Protein AF-A0A397GR91-F1 (afdb_monomer_lite)

pLDDT: mean 84.69, std 10.8, range [37.12, 95.0]

Sequence (266 aa):
MKGQIRAIIHNDKKEILIKIEKYNELNELPHNIQRKRQKKINNNKSLWLVEEDFCFIFKNNLISKLNIFFGKNNNNNINQYDYFINEIIYKKSGVFITRPIDSRQLLPCEYIQEPYNPKNLPVKKFFLDLYYDDFGTYRTVYHSLGGVYLQFENMPFHQRKLLKNHFIIGFVPFGATFSEFIQPFLRDIKKLEKGILMKINSEEYLITSGLGVITADLPQGNDLCGVKRHGANHECRNYFVPRESLSDNNYDHLQNTRYLQQIKNL

Structure (mmCIF, N/CA/C/O backbone):
data_AF-A0A397GR91-F1
#
_entry.id   AF-A0A397GR91-F1
#
loop_
_atom_site.group_PDB
_atom_site.id
_atom_site.type_symbol
_atom_site.label_atom_id
_atom_site.label_alt_id
_atom_site.label_comp_id
_atom_site.label_asym_id
_atom_site.label_entity_id
_atom_site.label_seq_id
_atom_site.pdbx_PDB_ins_code
_atom_site.Cartn_x
_atom_site.Cartn_y
_atom_site.Cartn_z
_atom_site.occupancy
_atom_site.B_iso_or_equiv
_atom_site.auth_seq_id
_atom_site.auth_comp_id
_atom_site.auth_asym_id
_atom_site.auth_atom_id
_atom_site.pdbx_PDB_model_num
ATOM 1 N N . MET A 1 1 ? -5.769 3.117 26.143 1.00 87.19 1 MET A N 1
ATOM 2 C CA . MET A 1 1 ? -4.990 2.892 24.908 1.00 87.19 1 MET A CA 1
ATOM 3 C C . MET A 1 1 ? -5.550 3.767 23.802 1.00 87.19 1 MET A C 1
ATOM 5 O O . MET A 1 1 ? -6.766 3.832 23.658 1.00 87.19 1 MET A O 1
ATOM 9 N N . LYS A 1 2 ? -4.678 4.438 23.054 1.00 93.31 2 LYS A N 1
ATOM 10 C CA . LYS A 1 2 ? -5.022 5.252 21.881 1.00 93.31 2 LYS A CA 1
ATOM 11 C C . LYS A 1 2 ? -4.344 4.624 20.669 1.00 93.31 2 LYS A C 1
ATOM 13 O O . LYS A 1 2 ? -3.337 3.939 20.832 1.00 93.31 2 LYS A O 1
ATOM 18 N N . GLY A 1 3 ? -4.894 4.806 19.480 1.00 93.44 3 GLY A N 1
ATOM 19 C CA . GLY A 1 3 ? -4.316 4.203 18.287 1.00 93.44 3 GLY A CA 1
ATOM 20 C C . GLY A 1 3 ? -5.148 4.431 17.039 1.00 93.44 3 GLY A C 1
ATOM 21 O O . GLY A 1 3 ? -6.261 4.954 17.108 1.00 93.44 3 GLY A O 1
ATOM 22 N N . GLN A 1 4 ? -4.605 4.009 15.905 1.00 91.56 4 GLN A N 1
ATOM 23 C CA . GLN A 1 4 ? -5.250 4.095 14.600 1.00 91.56 4 GLN A CA 1
ATOM 24 C C . GLN A 1 4 ? -5.649 2.717 14.095 1.00 91.56 4 GLN A C 1
ATOM 26 O O . GLN A 1 4 ? -4.906 1.742 14.206 1.00 91.56 4 GLN A O 1
ATOM 31 N N . ILE A 1 5 ? -6.844 2.646 13.514 1.00 91.88 5 ILE A N 1
ATOM 32 C CA . ILE A 1 5 ? -7.344 1.439 12.864 1.00 91.88 5 ILE A CA 1
ATOM 33 C C . ILE A 1 5 ? -6.507 1.171 11.614 1.00 91.88 5 ILE A C 1
ATOM 35 O O . ILE A 1 5 ? -6.435 2.004 10.715 1.00 91.88 5 ILE A O 1
ATOM 39 N N . ARG A 1 6 ? -5.891 -0.012 11.556 1.00 89.31 6 ARG A N 1
ATOM 40 C CA . ARG A 1 6 ? -5.074 -0.468 10.422 1.00 89.31 6 ARG A CA 1
ATOM 41 C C . ARG A 1 6 ? -5.794 -1.465 9.538 1.00 89.31 6 ARG A C 1
ATOM 43 O O . ARG A 1 6 ? -5.555 -1.491 8.337 1.00 89.31 6 ARG A O 1
ATOM 50 N N . ALA A 1 7 ? -6.625 -2.314 10.131 1.00 89.38 7 ALA A N 1
ATOM 51 C CA . ALA A 1 7 ? -7.384 -3.318 9.403 1.00 89.38 7 ALA A CA 1
ATOM 52 C C . ALA A 1 7 ? -8.598 -3.774 10.210 1.00 89.38 7 ALA A C 1
ATOM 54 O O . ALA A 1 7 ? -8.590 -3.749 11.442 1.00 89.38 7 ALA A O 1
ATOM 55 N N . ILE A 1 8 ? -9.609 -4.247 9.492 1.00 91.00 8 ILE A N 1
ATOM 56 C CA . ILE A 1 8 ? -10.753 -4.969 10.039 1.00 91.00 8 ILE A CA 1
ATOM 57 C C . ILE A 1 8 ? -10.641 -6.392 9.501 1.00 91.00 8 ILE A C 1
ATOM 59 O O . ILE A 1 8 ? -10.572 -6.591 8.290 1.00 91.00 8 ILE A O 1
ATOM 63 N N . ILE A 1 9 ? -10.569 -7.366 10.399 1.00 91.06 9 ILE A N 1
ATOM 64 C CA . ILE A 1 9 ? -10.383 -8.778 10.067 1.00 91.06 9 ILE A CA 1
ATOM 65 C C . ILE A 1 9 ? -11.477 -9.614 10.729 1.00 91.06 9 ILE A C 1
ATOM 67 O O . ILE A 1 9 ? -12.120 -9.173 11.680 1.00 91.06 9 ILE A O 1
ATOM 71 N N . HIS A 1 10 ? -11.673 -10.828 10.231 1.00 88.81 10 HIS A N 1
ATOM 72 C CA . HIS A 1 10 ? -12.540 -11.812 10.867 1.00 88.81 10 HIS A CA 1
ATOM 73 C C . HIS A 1 10 ? -11.669 -12.863 11.548 1.00 88.81 10 HIS A C 1
ATOM 75 O O . HIS A 1 10 ? -10.690 -13.314 10.953 1.00 88.81 10 HIS A O 1
ATOM 81 N N . ASN A 1 11 ? -12.003 -13.233 12.784 1.00 86.88 11 ASN A N 1
ATOM 82 C CA . ASN A 1 11 ? -11.389 -14.396 13.423 1.00 86.88 11 ASN A CA 1
ATOM 83 C C . ASN A 1 11 ? -11.986 -15.703 12.869 1.00 86.88 11 ASN A C 1
ATOM 85 O O . ASN A 1 11 ? -12.929 -15.685 12.074 1.00 86.88 11 ASN A O 1
ATOM 89 N N . ASP A 1 12 ? -11.481 -16.843 13.337 1.00 88.38 12 ASP A N 1
ATOM 90 C CA . ASP A 1 12 ? -11.957 -18.170 12.917 1.00 88.38 12 ASP A CA 1
ATOM 91 C C . ASP A 1 12 ? -13.457 -18.386 13.192 1.00 88.38 12 ASP A C 1
ATOM 93 O O . ASP A 1 12 ? -14.134 -19.126 12.480 1.00 88.38 12 ASP A O 1
ATOM 97 N N . LYS A 1 13 ? -14.007 -17.684 14.192 1.00 90.38 13 LYS A N 1
ATOM 98 C CA . LYS A 1 13 ? -15.434 -17.686 14.548 1.00 90.38 13 LYS A CA 1
ATOM 99 C C . LYS A 1 13 ? -16.269 -16.687 13.736 1.00 90.38 13 LYS A C 1
ATOM 101 O O . LYS A 1 13 ? -17.454 -16.527 14.011 1.00 90.38 13 LYS A O 1
ATOM 106 N N . LYS A 1 14 ? -15.680 -16.029 12.730 1.00 87.94 14 LYS A N 1
ATOM 107 C CA . LYS A 1 14 ? -16.284 -14.952 11.922 1.00 87.94 14 LYS A CA 1
ATOM 108 C C . LYS A 1 14 ? -16.689 -13.712 12.726 1.00 87.94 14 LYS A C 1
ATOM 110 O O . LYS A 1 14 ? -17.498 -12.911 12.262 1.00 87.94 14 LYS A O 1
ATOM 115 N N . GLU A 1 15 ? -16.115 -13.514 13.904 1.00 90.38 15 GLU A N 1
ATOM 116 C CA . GLU A 1 15 ? -16.291 -12.286 14.674 1.00 90.38 15 GLU A CA 1
ATOM 117 C C . GLU A 1 15 ? -15.340 -11.206 14.155 1.00 90.38 15 GLU A C 1
ATOM 119 O O . GLU A 1 15 ? -14.207 -11.485 13.750 1.00 90.38 15 GLU A O 1
ATOM 124 N N . ILE A 1 16 ? -15.800 -9.957 14.187 1.00 93.31 16 ILE A N 1
ATOM 125 C CA . ILE A 1 16 ? -15.030 -8.810 13.709 1.00 93.31 16 ILE A CA 1
ATOM 126 C C . ILE A 1 16 ? -13.985 -8.409 14.758 1.00 93.31 16 ILE A C 1
ATOM 128 O O . ILE A 1 16 ? -14.327 -7.953 15.854 1.00 93.31 16 ILE A O 1
ATOM 132 N N . LEU A 1 17 ? -12.714 -8.500 14.374 1.00 94.25 17 LEU A N 1
ATOM 133 C CA . LEU A 1 17 ? -11.574 -7.951 15.098 1.00 94.25 17 LEU A CA 1
ATOM 134 C C . LEU A 1 17 ? -11.012 -6.737 14.362 1.00 94.25 17 LEU A C 1
ATOM 136 O O . LEU A 1 17 ? -10.976 -6.672 13.133 1.00 94.25 17 LEU A O 1
ATOM 140 N N . ILE A 1 18 ? -10.524 -5.775 15.131 1.00 94.69 18 ILE A N 1
ATOM 141 C CA . ILE A 1 18 ? -9.932 -4.546 14.619 1.00 94.69 18 ILE A CA 1
ATOM 142 C C . ILE A 1 18 ? -8.458 -4.535 15.004 1.00 94.69 18 ILE A C 1
ATOM 144 O O . ILE A 1 18 ? -8.125 -4.563 16.188 1.00 94.69 18 ILE A O 1
ATOM 148 N N . LYS A 1 19 ? -7.578 -4.486 14.000 1.00 94.50 19 LYS A N 1
ATOM 149 C CA . LYS A 1 19 ? -6.139 -4.286 14.190 1.00 94.50 19 LYS A CA 1
ATOM 150 C C . LYS A 1 19 ? -5.877 -2.801 14.425 1.00 94.50 19 LYS A C 1
ATOM 152 O O . LYS A 1 19 ? -6.175 -1.984 13.553 1.00 94.50 19 LYS A O 1
ATOM 157 N N . ILE A 1 20 ? -5.293 -2.470 15.569 1.00 94.44 20 ILE A N 1
ATOM 158 C CA . ILE A 1 20 ? -4.947 -1.109 15.983 1.00 94.44 20 ILE A CA 1
ATOM 159 C C . ILE A 1 20 ? -3.425 -0.966 16.032 1.00 94.44 20 ILE A C 1
ATOM 161 O O . ILE A 1 20 ? -2.757 -1.797 16.641 1.00 94.44 20 ILE A O 1
ATOM 165 N N . GLU A 1 21 ? -2.893 0.087 15.416 1.00 93.75 21 GLU A N 1
ATOM 166 C CA . GLU A 1 21 ? -1.538 0.602 15.659 1.00 93.75 21 GLU A CA 1
ATOM 167 C C . GLU A 1 21 ? -1.588 1.524 16.870 1.00 93.75 21 GLU A C 1
ATOM 169 O O . GLU A 1 21 ? -2.353 2.493 16.870 1.00 93.75 21 GLU A O 1
ATOM 174 N N . LYS A 1 22 ? -0.854 1.187 17.928 1.00 95.00 22 LYS A N 1
ATOM 175 C CA . LYS A 1 22 ? -0.938 1.914 19.191 1.00 95.00 22 LYS A CA 1
ATOM 176 C C . LYS A 1 22 ? -0.179 3.231 19.122 1.00 95.00 22 LYS A C 1
ATOM 178 O O . LYS A 1 22 ? 0.840 3.362 18.450 1.00 95.00 22 LYS A O 1
ATOM 183 N N . TYR A 1 23 ? -0.691 4.196 19.874 1.00 94.75 23 TYR A N 1
ATOM 184 C CA . TYR A 1 23 ? -0.002 5.433 20.194 1.00 94.75 23 TYR A CA 1
ATOM 185 C C . TYR A 1 23 ? 0.301 5.445 21.679 1.00 94.75 23 TYR A C 1
ATOM 187 O O . TYR A 1 23 ? -0.614 5.403 22.508 1.00 94.75 23 TYR A O 1
ATOM 195 N N . ASN A 1 24 ? 1.589 5.488 21.980 1.00 93.44 24 ASN A N 1
ATOM 196 C CA . ASN A 1 24 ? 2.113 5.253 23.307 1.00 93.44 24 ASN A CA 1
ATOM 197 C C . ASN A 1 24 ? 2.256 6.567 24.067 1.00 93.44 24 ASN A C 1
ATOM 199 O O . ASN A 1 24 ? 2.629 7.606 23.510 1.00 93.44 24 ASN A O 1
ATOM 203 N N . GLU A 1 25 ? 1.983 6.501 25.361 1.00 91.81 25 GLU A N 1
ATOM 204 C CA . GLU A 1 25 ? 2.314 7.554 26.313 1.00 91.81 25 GLU A CA 1
ATOM 205 C C . GLU A 1 25 ? 3.772 7.419 26.775 1.00 91.81 25 GLU A C 1
ATOM 207 O O . GLU A 1 25 ? 4.423 6.393 26.583 1.00 91.81 25 GLU A O 1
ATOM 212 N N . LEU A 1 26 ? 4.325 8.466 27.395 1.00 89.56 26 LEU A N 1
ATOM 213 C CA . LEU A 1 26 ? 5.743 8.486 27.772 1.00 89.56 26 LEU A CA 1
ATOM 214 C C . LEU A 1 26 ? 6.141 7.336 28.717 1.00 89.56 26 LEU A C 1
ATOM 216 O O . LEU A 1 26 ? 7.265 6.842 28.653 1.00 89.56 26 LEU A O 1
ATOM 220 N N . ASN A 1 27 ? 5.249 6.949 29.626 1.00 90.00 27 ASN A N 1
ATOM 221 C CA . ASN A 1 27 ? 5.440 5.843 30.570 1.00 90.00 27 ASN A CA 1
ATOM 222 C C . ASN A 1 27 ? 5.461 4.463 29.897 1.00 90.00 27 ASN A C 1
ATOM 224 O O . ASN A 1 27 ? 6.012 3.531 30.473 1.00 90.00 27 ASN A O 1
ATOM 228 N N . GLU A 1 28 ? 4.905 4.343 28.694 1.00 90.69 28 GLU A N 1
ATOM 229 C CA . GLU A 1 28 ? 4.871 3.110 27.904 1.00 90.69 28 GLU A CA 1
ATOM 230 C C . GLU A 1 28 ? 6.107 2.970 26.993 1.00 90.69 28 GLU A C 1
ATOM 232 O O . GLU A 1 28 ? 6.276 1.951 26.325 1.00 90.69 28 GLU A O 1
ATOM 237 N N . LEU A 1 29 ? 6.986 3.980 26.946 1.00 91.19 29 LEU A N 1
ATOM 238 C CA . LEU A 1 29 ? 8.152 3.983 26.063 1.00 91.19 29 LEU A CA 1
ATOM 239 C C . LEU A 1 29 ? 9.345 3.190 26.610 1.00 91.19 29 LEU A C 1
ATOM 241 O O . LEU A 1 29 ? 9.560 3.125 27.822 1.00 91.19 29 LEU A O 1
ATOM 245 N N . PRO A 1 30 ? 10.229 2.704 25.717 1.00 90.50 30 PRO A N 1
ATOM 246 C CA . PRO A 1 30 ? 11.517 2.145 26.103 1.00 90.50 30 PRO A CA 1
ATOM 247 C C . PRO A 1 30 ? 12.327 3.090 26.999 1.00 90.50 30 PRO A C 1
ATOM 249 O O . PRO A 1 30 ? 12.441 4.292 26.733 1.00 90.50 30 PRO A O 1
ATOM 252 N N . HIS A 1 31 ? 12.962 2.533 28.034 1.00 88.38 31 HIS A N 1
ATOM 253 C CA . HIS A 1 31 ? 13.627 3.298 29.096 1.00 88.38 31 HIS A CA 1
ATOM 254 C C . HIS A 1 31 ? 14.675 4.299 28.563 1.00 88.38 31 HIS A C 1
ATOM 256 O O . HIS A 1 31 ? 14.824 5.413 29.084 1.00 88.38 31 HIS A O 1
ATOM 262 N N . ASN A 1 32 ? 15.406 3.926 27.510 1.00 89.12 32 ASN A N 1
ATOM 263 C CA . ASN A 1 32 ? 16.419 4.776 26.884 1.00 89.12 32 ASN A CA 1
ATOM 264 C C . ASN A 1 32 ? 15.810 6.013 26.191 1.00 89.12 32 ASN A C 1
ATOM 266 O O . ASN A 1 32 ? 16.428 7.080 26.202 1.00 89.12 32 ASN A O 1
ATOM 270 N N . ILE A 1 33 ? 14.608 5.897 25.617 1.00 89.19 33 ILE A N 1
ATOM 271 C CA . ILE A 1 33 ? 13.864 7.016 25.019 1.00 89.19 33 ILE A CA 1
ATOM 272 C C . ILE A 1 33 ? 13.200 7.849 26.110 1.00 89.19 33 ILE A C 1
ATOM 274 O O . ILE A 1 33 ? 13.330 9.075 26.111 1.00 89.19 33 ILE A O 1
ATOM 278 N N . GLN A 1 34 ? 12.572 7.186 27.082 1.00 88.56 34 GLN A N 1
ATOM 279 C CA . GLN A 1 34 ? 11.879 7.829 28.191 1.00 88.56 34 GLN A CA 1
ATOM 280 C C . GLN A 1 34 ? 12.790 8.827 28.925 1.00 88.56 34 GLN A C 1
ATOM 282 O O . GLN A 1 34 ? 12.436 9.999 29.057 1.00 88.56 34 GLN A O 1
ATOM 287 N N . ARG A 1 35 ? 14.019 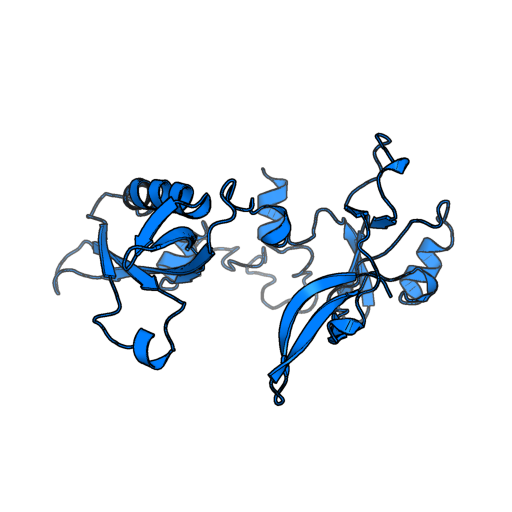8.425 29.292 1.00 84.50 35 ARG A N 1
ATOM 288 C CA . ARG A 1 35 ? 15.011 9.311 29.942 1.00 84.50 35 ARG A CA 1
ATOM 289 C C . ARG A 1 35 ? 15.361 10.549 29.109 1.00 84.50 35 ARG A C 1
ATOM 291 O O . ARG A 1 35 ? 15.538 11.634 29.660 1.00 84.50 35 ARG A O 1
ATOM 298 N N . LYS A 1 36 ? 15.466 10.409 27.782 1.00 84.38 36 LYS A N 1
ATOM 299 C CA . LYS A 1 36 ? 15.782 11.530 26.876 1.00 84.38 36 LYS A CA 1
ATOM 300 C C . LYS A 1 36 ? 14.629 12.531 26.770 1.00 84.38 36 LYS A C 1
ATOM 302 O O . LYS A 1 36 ? 14.874 13.702 26.480 1.00 84.38 36 LYS A O 1
ATOM 307 N N . ARG A 1 37 ? 13.387 12.081 26.975 1.00 82.75 37 ARG A N 1
ATOM 308 C CA . ARG A 1 37 ? 12.169 12.887 26.791 1.00 82.75 37 ARG A CA 1
ATOM 309 C C . ARG A 1 37 ? 11.569 13.418 28.080 1.00 82.75 37 ARG A C 1
ATOM 311 O O . ARG A 1 37 ? 10.963 14.480 28.021 1.00 82.75 37 ARG A O 1
ATOM 318 N N . GLN A 1 38 ? 11.851 12.799 29.227 1.00 73.56 38 GLN A N 1
ATOM 319 C CA . GLN A 1 38 ? 11.483 13.313 30.554 1.00 73.56 38 GLN A CA 1
ATOM 320 C C . GLN A 1 38 ? 11.908 14.777 30.768 1.00 73.56 38 GLN A C 1
ATOM 322 O O . GLN A 1 38 ? 11.167 15.545 31.365 1.00 73.56 38 GLN A O 1
ATOM 327 N N . LYS A 1 39 ? 13.054 15.197 30.213 1.00 61.88 39 LYS A N 1
ATOM 328 C CA . LYS A 1 39 ? 13.564 16.578 30.329 1.00 61.88 39 LYS A CA 1
ATOM 329 C C . LYS A 1 39 ? 12.915 17.594 29.371 1.00 61.88 39 LYS A C 1
ATOM 331 O O . LYS A 1 39 ? 13.232 18.772 29.457 1.00 61.88 39 LYS A O 1
ATOM 336 N N . LYS A 1 40 ? 12.077 17.153 28.423 1.00 59.38 40 LYS A N 1
ATOM 337 C CA . LYS A 1 40 ? 11.502 17.984 27.342 1.00 59.38 40 LYS A CA 1
ATOM 338 C C . LYS A 1 40 ? 9.971 18.088 27.386 1.00 59.38 40 LYS A C 1
ATOM 340 O O . LYS A 1 40 ? 9.379 18.632 26.454 1.00 59.38 40 LYS A O 1
ATOM 345 N N . ILE A 1 41 ? 9.314 17.549 28.414 1.00 58.25 41 ILE A N 1
ATOM 346 C CA . ILE A 1 41 ? 7.850 17.571 28.500 1.00 58.25 41 ILE A CA 1
ATOM 347 C C . ILE A 1 41 ? 7.394 18.955 28.954 1.00 58.25 41 ILE A C 1
ATOM 349 O O . ILE A 1 41 ? 7.431 19.262 30.138 1.00 58.25 41 ILE A O 1
ATOM 353 N N . ASN A 1 42 ? 6.895 19.752 28.015 1.00 53.06 42 ASN A N 1
ATOM 354 C CA . ASN A 1 42 ? 6.088 20.928 28.341 1.00 53.06 42 ASN A CA 1
ATOM 355 C C . ASN A 1 42 ? 4.584 20.686 28.113 1.00 53.06 42 ASN A C 1
ATOM 357 O O . ASN A 1 42 ? 3.801 21.601 28.332 1.00 53.06 42 ASN A O 1
ATOM 361 N N . ASN A 1 43 ? 4.149 19.499 27.650 1.00 61.84 43 ASN A N 1
ATOM 362 C CA . ASN A 1 43 ? 2.749 19.304 27.249 1.00 61.84 43 ASN A CA 1
ATOM 363 C C . ASN A 1 43 ? 2.228 17.858 27.390 1.00 61.84 43 ASN A C 1
ATOM 365 O O . ASN A 1 43 ? 2.754 16.940 26.755 1.00 61.84 43 ASN A O 1
ATOM 369 N N . ASN A 1 44 ? 1.121 17.684 28.126 1.00 71.94 44 ASN A N 1
ATOM 370 C CA . ASN A 1 44 ? 0.419 16.403 28.363 1.00 71.94 44 ASN A CA 1
ATOM 371 C C . ASN A 1 44 ? -0.287 15.824 27.117 1.00 71.94 44 ASN A C 1
ATOM 373 O O . ASN A 1 44 ? -0.887 14.755 27.180 1.00 71.94 44 ASN A O 1
ATOM 377 N N . LYS A 1 45 ? -0.228 16.524 25.980 1.00 85.38 45 LYS A N 1
ATOM 378 C CA . LYS A 1 45 ? -0.843 16.118 24.708 1.00 85.38 45 LYS A CA 1
ATOM 379 C C . LYS A 1 45 ? 0.106 15.356 23.770 1.00 85.38 45 LYS A C 1
ATOM 381 O O . LYS A 1 45 ? -0.237 15.121 22.616 1.00 85.38 45 LYS A O 1
ATOM 386 N N . SER A 1 46 ? 1.307 14.997 24.217 1.00 88.06 46 SER A N 1
ATOM 387 C CA . SER A 1 46 ? 2.285 14.309 23.362 1.00 88.06 46 SER A CA 1
ATOM 388 C C . SER A 1 46 ? 2.063 12.797 23.381 1.00 88.06 46 SER A C 1
ATOM 390 O O . SER A 1 46 ? 1.983 12.204 24.456 1.00 88.06 46 SER A O 1
ATOM 392 N N . LEU A 1 47 ? 2.002 12.185 22.201 1.00 92.19 47 LEU A N 1
ATOM 393 C CA . LEU A 1 47 ? 2.010 10.737 22.005 1.00 92.19 47 LEU A CA 1
ATOM 394 C C . LEU A 1 47 ? 3.175 10.345 21.094 1.00 92.19 47 LEU A C 1
ATOM 396 O O . LEU A 1 47 ? 3.743 11.175 20.379 1.00 92.19 47 LEU A O 1
ATOM 400 N N . TRP A 1 48 ? 3.508 9.061 21.101 1.00 92.62 48 TRP A N 1
ATOM 401 C CA . TRP A 1 48 ? 4.574 8.500 20.283 1.00 92.62 48 TRP A CA 1
ATOM 402 C C . TRP A 1 48 ? 4.069 7.326 19.464 1.00 92.62 48 TRP A C 1
ATOM 404 O O . TRP A 1 48 ? 3.310 6.492 19.952 1.00 92.62 48 TRP A O 1
ATOM 414 N N . LEU A 1 49 ? 4.526 7.256 18.218 1.00 93.25 49 LEU A N 1
ATOM 415 C CA . LEU A 1 49 ? 4.308 6.103 17.362 1.00 93.25 49 LEU A CA 1
ATOM 416 C C . LEU A 1 49 ? 5.489 5.148 17.523 1.00 93.25 49 LEU A C 1
ATOM 418 O O . LEU A 1 49 ? 6.605 5.499 17.144 1.00 93.25 49 LEU A O 1
ATOM 422 N N . VAL A 1 50 ? 5.255 3.963 18.081 1.00 92.81 50 VAL A N 1
ATOM 423 C CA . VAL A 1 50 ? 6.247 2.883 18.107 1.00 92.81 50 VAL A CA 1
ATOM 424 C C . VAL A 1 50 ? 5.969 1.952 16.929 1.00 92.81 50 VAL A C 1
ATOM 426 O O . VAL A 1 50 ? 4.860 1.441 16.792 1.00 92.81 50 VAL A O 1
ATOM 429 N N . GLU A 1 51 ? 6.955 1.747 16.056 1.00 88.62 51 GLU A N 1
ATOM 430 C CA . GLU A 1 51 ? 6.786 0.852 14.909 1.00 88.62 51 GLU A CA 1
ATOM 431 C C . GLU A 1 51 ? 6.500 -0.570 15.358 1.00 88.62 51 GLU A C 1
ATOM 433 O O . GLU A 1 51 ? 7.095 -1.076 16.308 1.00 88.62 51 GLU A O 1
ATOM 438 N N . GLU A 1 52 ? 5.587 -1.204 14.627 1.00 85.94 52 GLU A N 1
ATOM 439 C CA . GLU A 1 52 ? 5.155 -2.581 14.850 1.00 85.94 52 GLU A CA 1
ATOM 440 C C . GLU A 1 52 ? 4.433 -2.831 16.188 1.00 85.94 52 GLU A C 1
ATOM 442 O O . GLU A 1 52 ? 4.088 -3.977 16.487 1.00 85.94 52 GLU A O 1
ATOM 447 N N . ASP A 1 53 ? 4.097 -1.786 16.958 1.00 92.38 53 ASP A N 1
ATOM 448 C CA . ASP A 1 53 ? 3.264 -1.919 18.158 1.00 92.38 53 ASP A CA 1
ATOM 449 C C . ASP A 1 53 ? 1.775 -1.996 17.789 1.00 92.38 53 ASP A C 1
ATOM 451 O O . ASP A 1 53 ? 1.033 -1.008 17.756 1.00 92.38 53 ASP A O 1
ATOM 455 N N . PHE A 1 54 ? 1.330 -3.215 17.484 1.00 94.12 54 PHE A N 1
ATOM 456 C CA . PHE A 1 54 ? -0.060 -3.510 17.156 1.00 94.12 54 PHE A CA 1
ATOM 457 C C . PHE A 1 54 ? -0.794 -4.236 18.288 1.00 94.12 54 PHE A C 1
ATOM 459 O O . PHE A 1 54 ? -0.221 -4.955 19.107 1.00 94.12 54 PHE A O 1
ATOM 466 N N . CYS A 1 55 ? -2.117 -4.108 18.297 1.00 94.44 55 CYS A N 1
ATOM 467 C CA . CYS A 1 55 ? -3.006 -4.996 19.043 1.00 94.44 55 CYS A CA 1
ATOM 468 C C . CYS A 1 55 ? -4.301 -5.257 18.281 1.00 94.44 55 CYS A C 1
ATOM 470 O O . CYS A 1 55 ? -4.602 -4.597 17.285 1.00 94.44 55 CYS A O 1
ATOM 472 N N . PHE A 1 56 ? -5.070 -6.222 18.774 1.00 94.62 56 PHE A N 1
ATOM 473 C CA . PHE A 1 56 ? -6.388 -6.550 18.257 1.00 94.62 56 PHE A CA 1
ATOM 474 C C . PHE A 1 56 ? -7.431 -6.286 19.332 1.00 94.62 56 PHE A C 1
ATOM 476 O O . PHE A 1 56 ? -7.258 -6.685 20.483 1.00 94.62 56 PHE A O 1
ATOM 483 N N . ILE A 1 57 ? -8.512 -5.616 18.948 1.00 94.50 57 ILE A N 1
ATOM 484 C CA . ILE A 1 57 ? -9.655 -5.356 19.822 1.00 94.50 57 ILE A CA 1
ATOM 485 C C . ILE A 1 57 ? -10.945 -5.798 19.140 1.00 94.50 57 ILE A C 1
ATOM 487 O O . ILE A 1 57 ? -11.039 -5.823 17.912 1.00 94.50 57 ILE A O 1
ATOM 491 N N . PHE A 1 58 ? -11.962 -6.105 19.937 1.00 93.75 58 PHE A N 1
ATOM 492 C CA . PHE A 1 58 ? -13.313 -6.282 19.419 1.00 93.75 58 PHE A CA 1
ATOM 493 C C . PHE A 1 58 ? -13.931 -4.932 19.067 1.00 93.75 58 PHE A C 1
ATOM 495 O O . PHE A 1 58 ? -13.649 -3.919 19.710 1.00 93.75 58 PHE A O 1
ATOM 502 N N . LYS A 1 59 ? -14.833 -4.929 18.080 1.00 90.44 59 LYS A N 1
ATOM 503 C CA . LYS A 1 59 ? -15.567 -3.727 17.650 1.00 90.44 59 LYS A CA 1
ATOM 504 C C . LYS A 1 59 ? -16.229 -2.978 18.814 1.00 90.44 59 LYS A C 1
ATOM 506 O O . LYS A 1 59 ? -16.189 -1.753 18.842 1.00 90.44 59 LYS A O 1
ATOM 511 N N . ASN A 1 60 ? -16.790 -3.707 19.780 1.00 90.75 60 ASN A N 1
ATOM 512 C CA . ASN A 1 60 ? -17.508 -3.134 20.926 1.00 90.75 60 ASN A CA 1
ATOM 513 C C . ASN A 1 60 ? -16.595 -2.370 21.901 1.00 90.75 60 ASN A C 1
ATOM 515 O O . ASN A 1 60 ? -17.094 -1.634 22.743 1.00 90.75 60 ASN A O 1
ATOM 519 N N . ASN A 1 61 ? -15.272 -2.514 21.776 1.00 92.19 61 ASN A N 1
ATOM 520 C CA . ASN A 1 61 ? -14.302 -1.831 22.629 1.00 92.19 61 ASN A CA 1
ATOM 521 C C . ASN A 1 61 ? -13.904 -0.447 22.081 1.00 92.19 61 ASN A C 1
ATOM 523 O O . ASN A 1 61 ? -13.059 0.223 22.674 1.00 92.19 61 ASN A O 1
ATOM 527 N N . LEU A 1 62 ? -14.466 -0.015 20.945 1.00 91.94 62 LEU A N 1
ATOM 528 C CA . LEU A 1 62 ? -14.282 1.342 20.433 1.00 91.94 62 LEU A CA 1
ATOM 529 C C . LEU A 1 62 ? -15.126 2.328 21.248 1.00 91.94 62 LEU A C 1
ATOM 531 O O . LEU A 1 62 ? -16.347 2.218 21.283 1.00 91.94 62 LEU A O 1
ATOM 535 N N . ILE A 1 63 ? -14.465 3.301 21.878 1.00 93.94 63 ILE A N 1
ATOM 536 C CA . ILE A 1 63 ? -15.108 4.262 22.789 1.00 93.94 63 ILE A CA 1
ATOM 537 C C . ILE A 1 63 ? -15.412 5.582 22.076 1.00 93.94 63 ILE A C 1
ATOM 539 O O . ILE A 1 63 ? -16.547 6.048 22.078 1.00 93.94 63 ILE A O 1
ATOM 543 N N . SER A 1 64 ? -14.399 6.207 21.472 1.00 93.12 64 SER A N 1
ATOM 544 C CA . SER A 1 64 ? -14.526 7.530 20.860 1.00 93.12 64 SER A CA 1
ATOM 545 C C . SER A 1 64 ? -13.514 7.746 19.735 1.00 93.12 64 SER A C 1
ATOM 547 O O . SER A 1 64 ? -12.513 7.034 19.618 1.00 93.12 64 SER A O 1
ATOM 549 N N . LYS A 1 65 ? -13.792 8.745 18.891 1.00 92.50 65 LYS A N 1
ATOM 550 C CA . LYS A 1 65 ? -12.871 9.250 17.867 1.00 92.50 65 LYS A CA 1
ATOM 551 C C . LYS A 1 65 ? -11.993 10.349 18.471 1.00 92.50 65 LYS A C 1
ATOM 553 O O . LYS A 1 65 ? -12.506 11.198 19.192 1.00 92.50 65 LYS A O 1
ATOM 558 N N . LEU A 1 66 ? -10.704 10.341 18.136 1.00 91.50 66 LEU A N 1
ATOM 559 C CA . LEU A 1 66 ? -9.725 11.357 18.536 1.00 91.50 66 LEU A CA 1
ATOM 560 C C . LEU A 1 66 ? -9.141 12.048 17.298 1.00 91.50 66 LEU A C 1
ATOM 562 O O . LEU A 1 66 ? -8.928 11.400 16.271 1.00 91.50 66 LEU A O 1
ATOM 566 N N . ASN A 1 67 ? -8.840 13.339 17.416 1.00 89.94 67 ASN A N 1
ATOM 567 C CA . ASN A 1 67 ? -8.137 14.126 16.409 1.00 89.94 67 ASN A CA 1
ATOM 568 C C . ASN A 1 67 ? -6.657 14.232 16.784 1.00 89.94 67 ASN A C 1
ATOM 570 O O . ASN A 1 67 ? -6.290 14.882 17.764 1.00 89.94 67 ASN A O 1
ATOM 574 N N . ILE A 1 68 ? -5.800 13.597 15.989 1.00 89.31 68 ILE A N 1
ATOM 575 C CA . ILE A 1 68 ? -4.359 13.522 16.241 1.00 89.31 68 ILE A CA 1
ATOM 576 C C . ILE A 1 68 ? -3.618 14.256 15.132 1.00 89.31 68 ILE A C 1
ATOM 578 O O . ILE A 1 68 ? -3.881 14.032 13.952 1.00 89.31 68 ILE A O 1
ATOM 582 N N . PHE A 1 69 ? -2.686 15.122 15.518 1.00 88.19 69 PHE A N 1
ATOM 583 C CA . PHE A 1 69 ? -1.818 15.826 14.585 1.00 88.19 69 PHE A CA 1
ATOM 584 C C . PHE A 1 69 ? -0.485 15.096 14.412 1.00 88.19 69 PHE A C 1
ATOM 586 O O . PHE A 1 69 ? 0.184 14.775 15.397 1.00 88.19 69 PHE A O 1
ATOM 593 N N . PHE A 1 70 ? -0.076 14.893 13.160 1.00 86.69 70 PHE A N 1
ATOM 594 C CA . PHE A 1 70 ? 1.246 14.385 12.800 1.00 86.69 70 PHE A CA 1
ATOM 595 C C . PHE A 1 70 ? 2.092 15.529 12.247 1.00 86.69 70 PHE A C 1
ATOM 597 O O . PHE A 1 70 ? 1.815 16.022 11.158 1.00 86.69 70 PHE A O 1
ATOM 604 N N . GLY A 1 71 ? 3.124 15.948 12.973 1.00 79.38 71 GLY A N 1
ATOM 605 C CA . GLY A 1 71 ? 4.052 16.963 12.472 1.00 79.38 71 GLY A CA 1
ATOM 606 C C . GLY A 1 71 ? 4.699 17.794 13.567 1.00 79.38 71 GLY A C 1
ATOM 607 O O . GLY A 1 71 ? 4.369 17.686 14.745 1.00 79.38 71 GLY A O 1
ATOM 608 N N . LYS A 1 72 ? 5.629 18.669 13.178 1.00 64.31 72 LYS A N 1
ATOM 609 C CA . LYS A 1 72 ? 6.165 19.674 14.102 1.00 64.31 72 LYS A CA 1
ATOM 610 C C . LYS A 1 72 ? 5.102 20.730 14.393 1.00 64.31 72 LYS A C 1
ATOM 612 O O . LYS A 1 72 ? 4.431 21.222 13.491 1.00 64.31 72 LYS A O 1
ATOM 617 N N . ASN A 1 73 ? 4.968 21.064 15.671 1.00 57.56 73 ASN A N 1
ATOM 618 C CA . ASN A 1 73 ? 3.999 22.029 16.166 1.00 57.56 73 ASN A CA 1
ATOM 619 C C . ASN A 1 73 ? 4.375 23.447 15.689 1.00 57.56 73 ASN A C 1
ATOM 621 O O . ASN A 1 73 ? 5.119 24.154 16.362 1.00 57.56 73 ASN A O 1
ATOM 625 N N . ASN A 1 74 ? 3.897 23.843 14.508 1.00 52.09 74 ASN A N 1
ATOM 626 C CA . ASN A 1 74 ? 4.121 25.171 13.937 1.00 52.09 74 ASN A CA 1
ATOM 627 C C . ASN A 1 74 ? 2.898 26.061 14.215 1.00 52.09 74 ASN A C 1
ATOM 629 O O . ASN A 1 74 ? 2.170 26.417 13.300 1.00 52.09 74 ASN A O 1
ATOM 633 N N . ASN A 1 75 ? 2.656 26.351 15.497 1.00 52.66 75 ASN A N 1
ATOM 634 C CA . ASN A 1 75 ? 1.838 27.430 16.085 1.00 52.66 75 ASN A CA 1
ATOM 635 C C . ASN A 1 75 ? 0.416 27.762 15.578 1.00 52.66 75 ASN A C 1
ATOM 637 O O . ASN A 1 75 ? -0.251 28.558 16.234 1.00 52.66 75 ASN A O 1
ATOM 641 N N . ASN A 1 76 ? -0.126 27.142 14.533 1.00 51.53 76 ASN A N 1
ATOM 642 C CA . ASN A 1 76 ? -1.448 27.492 14.017 1.00 51.53 76 ASN A CA 1
ATOM 643 C C . ASN A 1 76 ? -2.447 26.361 14.324 1.00 51.53 76 ASN A C 1
ATOM 645 O O . ASN A 1 76 ? -2.480 25.344 13.640 1.00 51.53 76 ASN A O 1
ATOM 649 N N . ASN A 1 77 ? -3.263 26.572 15.368 1.00 55.38 77 ASN A N 1
ATOM 650 C CA . ASN A 1 77 ? -4.419 25.763 15.813 1.00 55.38 77 ASN A CA 1
ATOM 651 C C . ASN A 1 77 ? -4.153 24.560 16.746 1.00 55.38 77 ASN A C 1
ATOM 653 O O . ASN A 1 77 ? -4.742 23.490 16.596 1.00 55.38 77 ASN A O 1
ATOM 657 N N . ILE A 1 78 ? -3.365 24.768 17.808 1.00 59.03 78 ILE A N 1
ATOM 658 C CA . ILE A 1 78 ? -3.130 23.786 18.894 1.00 59.03 78 ILE A CA 1
ATOM 659 C C . ILE A 1 78 ? -4.440 23.280 19.546 1.00 59.03 78 ILE A C 1
ATOM 661 O O . ILE A 1 78 ? -4.493 22.161 20.057 1.00 59.03 78 ILE A O 1
ATOM 665 N N . ASN A 1 79 ? -5.515 24.073 19.514 1.00 64.88 79 ASN A N 1
ATOM 666 C CA . ASN A 1 79 ? -6.784 23.728 20.164 1.00 64.88 79 ASN A CA 1
ATOM 667 C C . ASN A 1 79 ? -7.672 22.766 19.362 1.00 64.88 79 ASN A C 1
ATOM 669 O O . ASN A 1 79 ? -8.629 22.244 19.923 1.00 64.88 79 ASN A O 1
ATOM 673 N N . GLN A 1 80 ? -7.375 22.514 18.085 1.00 78.31 80 GLN A N 1
ATOM 674 C CA . GLN A 1 80 ? -8.194 21.627 17.250 1.00 78.31 80 GLN A CA 1
ATOM 675 C C . GLN A 1 80 ? -7.868 20.138 17.458 1.00 78.31 80 GLN A C 1
ATOM 677 O O . GLN A 1 80 ? -8.678 19.274 17.118 1.00 78.31 80 GLN A O 1
ATOM 682 N N . TYR A 1 81 ? -6.694 19.838 18.020 1.00 85.00 81 TYR A N 1
ATOM 683 C CA . TYR A 1 81 ? -6.190 18.478 18.176 1.00 85.00 81 TYR A CA 1
ATOM 684 C C . TYR A 1 81 ? -6.129 18.052 19.646 1.00 85.00 81 TYR A C 1
ATOM 686 O O . TYR A 1 81 ? -5.730 18.808 20.546 1.00 85.00 81 TYR A O 1
ATOM 694 N N . ASP A 1 82 ? -6.500 16.796 19.874 1.00 89.25 82 ASP A N 1
ATOM 695 C CA . ASP A 1 82 ? -6.443 16.157 21.184 1.00 89.25 82 ASP A CA 1
ATOM 696 C C . ASP A 1 82 ? -4.990 15.834 21.549 1.00 89.25 82 ASP A C 1
ATOM 698 O O . ASP A 1 82 ? -4.563 16.078 22.679 1.00 89.25 82 ASP A O 1
ATOM 702 N N . TYR A 1 83 ? -4.220 15.342 20.569 1.00 90.75 83 TYR A N 1
ATOM 703 C CA . TYR A 1 83 ? -2.842 14.883 20.743 1.00 90.75 83 TYR A CA 1
ATOM 704 C C . TYR A 1 83 ? -1.942 15.194 19.540 1.00 90.75 83 TYR A C 1
ATOM 706 O O . TYR A 1 83 ? -2.416 15.407 18.423 1.00 90.75 83 TYR A O 1
ATOM 714 N N . PHE A 1 84 ? -0.629 15.162 19.777 1.00 89.06 84 PHE A N 1
ATOM 715 C CA . PHE A 1 84 ? 0.419 15.430 18.791 1.00 89.06 84 PHE A CA 1
ATOM 716 C C . PHE A 1 84 ? 1.438 14.289 18.760 1.00 89.06 84 PHE A C 1
ATOM 718 O O . PHE A 1 84 ? 1.884 13.832 19.815 1.00 89.06 84 PHE A O 1
ATOM 725 N N . ILE A 1 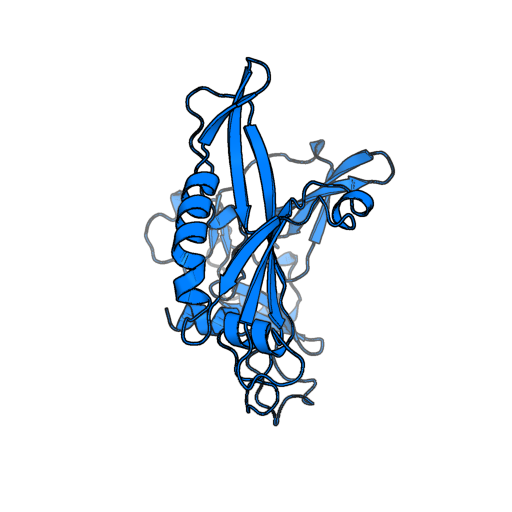85 ? 1.833 13.869 17.558 1.00 90.69 85 ILE A N 1
ATOM 726 C CA . ILE A 1 85 ? 2.894 12.887 17.315 1.00 90.69 85 ILE A CA 1
ATOM 727 C C . ILE A 1 85 ? 3.928 13.518 16.382 1.00 90.69 85 ILE A C 1
ATOM 729 O O . ILE A 1 85 ? 3.643 13.828 15.226 1.00 90.69 85 ILE A O 1
ATOM 733 N N . ASN A 1 86 ? 5.154 13.676 16.882 1.00 88.88 86 ASN A N 1
ATOM 734 C CA . ASN A 1 86 ? 6.220 14.389 16.163 1.00 88.88 86 ASN A CA 1
ATOM 735 C C . ASN A 1 86 ? 7.330 13.450 15.677 1.00 88.88 86 ASN A C 1
ATOM 737 O O . ASN A 1 86 ? 8.183 13.840 14.875 1.00 88.88 86 ASN A O 1
ATOM 741 N N . GLU A 1 87 ? 7.347 12.216 16.171 1.00 90.19 87 GLU A N 1
ATOM 742 C CA . GLU A 1 87 ? 8.398 11.252 15.889 1.00 90.19 87 GLU A CA 1
ATOM 743 C C . GLU A 1 87 ? 7.903 9.817 15.952 1.00 90.19 87 GLU A C 1
ATOM 745 O O . GLU A 1 87 ? 6.886 9.502 16.572 1.00 90.19 87 GLU A O 1
ATOM 750 N N . ILE A 1 88 ? 8.689 8.964 15.311 1.00 91.12 88 ILE A N 1
ATOM 751 C CA . ILE A 1 88 ? 8.499 7.529 15.243 1.00 91.12 88 ILE A CA 1
ATOM 752 C C . ILE A 1 88 ? 9.653 6.880 15.998 1.00 91.12 88 ILE A C 1
ATOM 754 O O . ILE A 1 88 ? 10.818 7.233 15.786 1.00 91.12 88 ILE A O 1
ATOM 758 N N . ILE A 1 89 ? 9.336 5.938 16.875 1.00 93.12 89 ILE A N 1
ATOM 759 C CA . ILE A 1 89 ? 10.290 5.119 17.612 1.00 93.12 89 ILE A CA 1
ATOM 760 C C . ILE A 1 89 ? 10.352 3.762 16.927 1.00 93.12 89 ILE A C 1
ATOM 762 O O . ILE A 1 89 ? 9.330 3.116 16.737 1.00 93.12 89 ILE A O 1
ATOM 766 N N . TYR A 1 90 ? 11.551 3.311 16.593 1.00 91.69 90 TYR A N 1
ATOM 767 C CA . TYR A 1 90 ? 11.760 2.014 15.959 1.00 91.69 90 TYR A CA 1
ATOM 768 C C . TYR A 1 90 ? 13.019 1.354 16.509 1.00 91.69 90 TYR A C 1
ATOM 770 O O . TYR A 1 90 ? 13.830 1.989 17.193 1.00 91.69 90 TYR A O 1
ATOM 778 N N . LYS A 1 91 ? 13.167 0.057 16.252 1.00 89.69 91 LYS A N 1
ATOM 779 C CA . LYS A 1 91 ? 14.268 -0.749 16.780 1.00 89.69 91 LYS A CA 1
ATOM 780 C C . LYS A 1 91 ? 15.312 -0.986 15.692 1.00 89.69 91 LYS A C 1
ATOM 782 O O . LYS A 1 91 ? 15.003 -1.561 14.656 1.00 89.69 91 LYS A O 1
ATOM 787 N N . LYS A 1 92 ? 16.559 -0.600 15.958 1.00 85.81 92 LYS A N 1
ATOM 788 C CA . LYS A 1 92 ? 17.719 -0.868 15.100 1.00 85.81 92 LYS A CA 1
ATOM 789 C C . LYS A 1 92 ? 18.770 -1.639 15.880 1.00 85.81 92 LYS A C 1
ATOM 791 O O . LYS A 1 92 ? 19.195 -1.187 16.942 1.00 85.81 92 LYS A O 1
ATOM 796 N N . SER A 1 93 ? 19.164 -2.805 15.373 1.00 85.06 93 SER A N 1
ATOM 797 C CA . SER A 1 93 ? 20.179 -3.674 15.993 1.00 85.06 93 SER A CA 1
ATOM 798 C C . SER A 1 93 ? 19.960 -3.873 17.504 1.00 85.06 93 SER A C 1
ATOM 800 O O . SER A 1 93 ? 20.885 -3.779 18.304 1.00 85.06 93 SER A O 1
ATOM 802 N N . GLY A 1 94 ? 18.706 -4.078 17.925 1.00 85.12 94 GLY A N 1
ATOM 803 C CA . GLY A 1 94 ? 18.359 -4.260 19.341 1.00 85.12 94 GLY A CA 1
ATOM 804 C C . GLY A 1 94 ? 18.034 -2.978 20.119 1.00 85.12 94 GLY A C 1
ATOM 805 O O . GLY A 1 94 ? 17.381 -3.064 21.158 1.00 85.12 94 GLY A O 1
ATOM 806 N N . VAL A 1 95 ? 18.415 -1.803 19.617 1.00 87.69 95 VAL A N 1
ATOM 807 C CA . VAL A 1 95 ? 18.311 -0.519 20.325 1.00 87.69 95 VAL A CA 1
ATOM 808 C C . VAL A 1 95 ? 17.176 0.327 19.758 1.00 87.69 95 VAL A C 1
ATOM 810 O O . VAL A 1 95 ? 17.049 0.494 18.548 1.00 87.69 95 VAL A O 1
ATOM 813 N N . PHE A 1 96 ? 16.359 0.909 20.636 1.00 91.00 96 PHE A N 1
ATOM 814 C CA . PHE A 1 96 ? 15.329 1.855 20.217 1.00 91.00 96 PHE A CA 1
ATOM 815 C C . PHE A 1 96 ? 15.933 3.213 19.864 1.00 91.00 96 PHE A C 1
ATOM 817 O O . PHE A 1 96 ? 16.618 3.833 20.685 1.00 91.00 96 PHE A O 1
ATOM 824 N N . ILE A 1 97 ? 15.634 3.681 18.659 1.00 91.38 97 ILE A N 1
ATOM 825 C CA . ILE A 1 97 ? 16.035 4.978 18.118 1.00 91.38 97 ILE A CA 1
ATOM 826 C C . ILE A 1 97 ? 14.816 5.702 17.533 1.00 91.38 97 ILE A C 1
ATOM 828 O O . ILE A 1 97 ? 13.714 5.157 17.495 1.00 91.38 97 ILE A O 1
ATOM 832 N N . THR A 1 98 ? 14.990 6.966 17.142 1.00 90.94 98 THR A N 1
ATOM 833 C CA . THR A 1 98 ? 13.890 7.834 16.694 1.00 90.94 98 THR A CA 1
ATOM 834 C C . THR A 1 98 ? 14.133 8.381 15.299 1.00 90.94 98 THR A C 1
ATOM 836 O O . THR A 1 98 ? 15.260 8.759 14.982 1.00 90.94 98 THR A O 1
ATOM 839 N N . ARG A 1 99 ? 13.065 8.529 14.514 1.00 88.94 99 ARG A N 1
ATOM 840 C CA . ARG A 1 99 ? 13.050 9.241 13.228 1.00 88.94 99 ARG A CA 1
ATOM 841 C C . ARG A 1 99 ? 11.893 10.255 13.168 1.00 88.94 99 ARG A C 1
ATOM 843 O O . ARG A 1 99 ? 10.928 10.099 13.918 1.00 88.94 99 ARG A O 1
ATOM 850 N N . PRO A 1 100 ? 11.980 11.321 12.349 1.00 87.19 100 PRO A N 1
ATOM 851 C CA . PRO A 1 100 ? 10.923 12.336 12.262 1.00 87.19 100 PRO A CA 1
ATOM 852 C C . PRO A 1 100 ? 9.599 11.738 11.770 1.00 87.19 100 PRO A C 1
ATOM 854 O O . PRO A 1 100 ? 9.611 10.821 10.954 1.00 87.19 100 PRO A O 1
ATOM 857 N N . ILE A 1 101 ? 8.458 12.267 12.217 1.00 86.88 101 ILE A N 1
ATOM 858 C CA . ILE A 1 101 ? 7.139 11.766 11.784 1.00 86.88 101 ILE A CA 1
ATOM 859 C C . ILE A 1 101 ? 6.874 11.930 10.285 1.00 86.88 101 ILE A C 1
ATOM 861 O O . ILE A 1 101 ? 6.165 11.118 9.704 1.00 86.88 101 ILE A O 1
ATOM 865 N N . ASP A 1 102 ? 7.527 12.894 9.636 1.00 83.06 102 ASP A N 1
ATOM 866 C CA . ASP A 1 102 ? 7.479 13.082 8.179 1.00 83.06 102 ASP A CA 1
ATOM 867 C C . ASP A 1 102 ? 8.030 11.858 7.424 1.00 83.06 102 ASP A C 1
ATOM 869 O O . ASP A 1 102 ? 7.775 11.675 6.239 1.00 83.06 102 ASP A O 1
ATOM 873 N N . SER A 1 103 ? 8.780 10.994 8.121 1.00 79.44 103 SER A N 1
ATOM 874 C CA . SER A 1 103 ? 9.252 9.712 7.599 1.00 79.44 103 SER A CA 1
ATOM 875 C C . SER A 1 103 ? 8.254 8.556 7.747 1.00 79.44 103 SER A C 1
ATOM 877 O O . SER A 1 103 ? 8.612 7.392 7.561 1.00 79.44 103 SER A O 1
ATOM 879 N N . ARG A 1 104 ? 7.000 8.844 8.097 1.00 83.56 104 ARG A N 1
ATOM 880 C CA . ARG A 1 104 ? 5.941 7.840 8.183 1.00 83.56 104 ARG A CA 1
ATOM 881 C C . ARG A 1 104 ? 5.433 7.484 6.791 1.00 83.56 104 ARG A C 1
ATOM 883 O O . ARG A 1 104 ? 5.264 8.342 5.929 1.00 83.56 104 ARG A O 1
ATOM 890 N N . GLN A 1 105 ? 5.103 6.213 6.594 1.00 77.00 105 GLN A N 1
ATOM 891 C CA . GLN A 1 105 ? 4.305 5.812 5.443 1.00 77.00 105 GLN A CA 1
ATOM 892 C C . GLN A 1 105 ? 2.858 6.277 5.638 1.00 77.00 105 GLN A C 1
ATOM 894 O O . GLN A 1 105 ? 2.205 5.889 6.610 1.00 77.00 105 GLN A O 1
ATOM 899 N N . LEU A 1 106 ? 2.361 7.092 4.708 1.00 77.81 106 LEU A N 1
ATOM 900 C CA . LEU A 1 106 ? 0.960 7.495 4.700 1.00 77.81 106 LEU A CA 1
ATOM 901 C C . LEU A 1 106 ? 0.089 6.290 4.355 1.00 77.81 106 LEU A C 1
ATOM 903 O O . LEU A 1 106 ? 0.376 5.529 3.425 1.00 77.81 106 LEU A O 1
ATOM 907 N N . LEU A 1 107 ? -0.987 6.119 5.108 1.00 76.88 107 LEU A N 1
ATOM 908 C CA . LEU A 1 107 ? -1.999 5.127 4.812 1.00 76.88 107 LEU A CA 1
ATOM 909 C C . LEU A 1 107 ? -2.874 5.603 3.655 1.00 76.88 107 LEU A C 1
ATOM 911 O O . LEU A 1 107 ? -3.194 6.789 3.593 1.00 76.88 107 LEU A O 1
ATOM 915 N N . PRO A 1 108 ? -3.355 4.690 2.794 1.00 73.75 108 PRO A N 1
ATOM 916 C CA . PRO A 1 108 ? -4.309 5.029 1.741 1.00 73.75 108 PRO A CA 1
ATOM 917 C C . PRO A 1 108 ? -5.507 5.846 2.238 1.00 73.75 108 PRO A C 1
ATOM 919 O O . PRO A 1 108 ? -5.911 6.799 1.586 1.00 73.75 108 PRO A O 1
ATOM 922 N N . CYS A 1 109 ? -6.028 5.560 3.434 1.00 72.00 109 CYS A N 1
ATOM 923 C CA . CYS A 1 109 ? -7.137 6.320 4.020 1.00 72.00 109 CYS A CA 1
ATOM 924 C C . CYS A 1 109 ? -6.818 7.792 4.344 1.00 72.00 109 CYS A C 1
ATOM 926 O O . CYS A 1 109 ? -7.734 8.546 4.643 1.00 72.00 109 CYS A O 1
ATOM 928 N N . GLU A 1 110 ? -5.548 8.198 4.342 1.00 75.88 110 GLU A N 1
ATOM 929 C CA . GLU A 1 110 ? -5.130 9.567 4.671 1.00 75.88 110 GLU A CA 1
ATOM 930 C C . GLU A 1 110 ? -5.038 10.474 3.444 1.00 75.88 110 GLU A C 1
ATOM 932 O O . GLU A 1 110 ? -5.043 11.692 3.590 1.00 75.88 110 GLU A O 1
ATOM 937 N N . TYR A 1 111 ? -4.960 9.900 2.242 1.00 73.19 111 TYR A N 1
ATOM 938 C CA . TYR A 1 111 ? -4.845 10.660 0.994 1.00 73.19 111 TYR A CA 1
ATOM 939 C C . TYR A 1 111 ? -5.860 10.251 -0.081 1.00 73.19 111 TYR A C 1
ATOM 941 O O . TYR A 1 111 ? -6.027 10.978 -1.060 1.00 73.19 111 TYR A O 1
ATOM 949 N N . ILE A 1 112 ? -6.565 9.127 0.081 1.00 72.19 112 ILE A N 1
ATOM 950 C CA . ILE A 1 112 ? -7.692 8.761 -0.781 1.00 72.19 112 ILE A CA 1
ATOM 951 C C . ILE A 1 112 ? -8.931 9.520 -0.311 1.00 72.19 112 ILE A C 1
ATOM 953 O O . ILE A 1 112 ? -9.354 9.404 0.837 1.00 72.19 112 ILE A O 1
ATOM 957 N N . GLN A 1 113 ? -9.534 10.271 -1.227 1.00 71.81 113 GLN A N 1
ATOM 958 C CA . GLN A 1 113 ? -10.815 10.929 -0.997 1.00 71.81 113 GLN A CA 1
ATOM 959 C C . GLN A 1 113 ? -11.953 9.919 -1.153 1.00 71.81 113 GLN A C 1
ATOM 961 O O . GLN A 1 113 ? -11.974 9.141 -2.109 1.00 71.81 113 GLN A O 1
ATOM 966 N N . GLU A 1 114 ? -12.909 9.936 -0.226 1.00 74.12 114 GLU A N 1
ATOM 967 C CA . GLU A 1 114 ? -14.130 9.152 -0.389 1.00 74.12 114 GLU A CA 1
ATOM 968 C C . GLU A 1 114 ? -14.958 9.694 -1.566 1.00 74.12 114 GLU A C 1
ATOM 970 O O . GLU A 1 114 ? -15.063 10.914 -1.739 1.00 74.12 114 GLU A O 1
ATOM 975 N N . PRO A 1 115 ? -15.549 8.810 -2.391 1.00 78.75 115 PRO A N 1
ATOM 976 C CA . PRO A 1 115 ? -16.388 9.236 -3.498 1.00 78.75 115 PRO A CA 1
ATOM 977 C C . PRO A 1 115 ? -17.638 9.949 -2.969 1.00 78.75 115 PRO A C 1
ATOM 979 O O . PRO A 1 115 ? -18.280 9.502 -2.017 1.00 78.75 115 PRO A O 1
ATOM 982 N N . TYR A 1 116 ? -18.005 11.059 -3.607 1.00 82.00 116 TYR A N 1
ATOM 983 C CA . TYR A 1 116 ? -19.173 11.845 -3.218 1.00 82.00 116 TYR A CA 1
ATOM 984 C C . TYR A 1 116 ? -20.465 11.052 -3.477 1.00 82.00 116 TYR A C 1
ATOM 986 O O . TYR A 1 116 ? -20.799 10.760 -4.624 1.00 82.00 116 TYR A O 1
ATOM 994 N N . ASN A 1 117 ? -21.206 10.715 -2.413 1.00 85.62 117 ASN A N 1
ATOM 995 C CA . ASN A 1 117 ? -22.460 9.954 -2.488 1.00 85.62 117 ASN A CA 1
ATOM 996 C C . ASN A 1 117 ? -23.660 10.753 -1.936 1.00 85.62 117 ASN A C 1
ATOM 998 O O . ASN A 1 117 ? -24.157 10.458 -0.848 1.00 85.62 117 ASN A O 1
ATOM 1002 N N . PRO A 1 118 ? -24.159 11.767 -2.666 1.00 76.25 118 PRO A N 1
ATOM 1003 C CA . PRO A 1 118 ? -25.208 12.662 -2.169 1.00 76.25 118 PRO A CA 1
ATOM 1004 C C . PRO A 1 118 ? -26.560 11.970 -1.986 1.00 76.25 118 PRO A C 1
ATOM 1006 O O . PRO A 1 118 ? -27.345 12.349 -1.125 1.00 76.25 118 PRO A O 1
ATOM 1009 N N . LYS A 1 119 ? -26.840 10.959 -2.811 1.00 83.19 119 LYS A N 1
ATOM 1010 C CA . LYS A 1 119 ? -28.113 10.230 -2.831 1.00 83.19 119 LYS A CA 1
ATOM 1011 C C . LYS A 1 119 ? -28.144 9.056 -1.844 1.00 83.19 119 LYS A C 1
ATOM 1013 O O . LYS A 1 119 ? -29.124 8.321 -1.825 1.00 83.19 119 LYS A O 1
ATOM 1018 N N . ASN A 1 120 ? -27.074 8.864 -1.062 1.00 88.25 120 ASN A N 1
ATOM 1019 C CA . ASN A 1 120 ? -26.891 7.726 -0.159 1.00 88.25 120 ASN A CA 1
ATOM 1020 C C . ASN A 1 120 ? -27.160 6.371 -0.848 1.00 88.25 120 ASN A C 1
ATOM 1022 O O . ASN A 1 120 ? -27.788 5.475 -0.284 1.00 88.25 120 ASN A O 1
ATOM 1026 N N . LEU A 1 121 ? -26.722 6.245 -2.105 1.00 90.50 121 LEU A N 1
ATOM 1027 C CA . LEU A 1 121 ? -26.929 5.041 -2.906 1.00 90.50 121 LEU A CA 1
ATOM 1028 C C . LEU A 1 121 ? -26.102 3.878 -2.352 1.00 90.50 121 LEU A C 1
ATOM 1030 O O . LEU A 1 121 ? -25.015 4.112 -1.807 1.00 90.50 121 LEU A O 1
ATOM 1034 N N . PRO A 1 122 ? -26.545 2.624 -2.545 1.00 91.75 122 PRO A N 1
ATOM 1035 C CA . PRO A 1 122 ? -25.711 1.469 -2.254 1.00 91.75 122 PRO A CA 1
ATOM 1036 C C . PRO A 1 122 ? -24.403 1.546 -3.054 1.00 91.75 122 PRO A C 1
ATOM 1038 O O . PRO A 1 122 ? -24.402 1.690 -4.280 1.00 91.75 122 PRO A O 1
ATOM 1041 N N . VAL A 1 123 ? -23.276 1.443 -2.347 1.00 90.75 123 VAL A N 1
ATOM 1042 C CA . VAL A 1 123 ? -21.940 1.526 -2.948 1.00 90.75 123 VAL A CA 1
ATOM 1043 C C . VAL A 1 123 ? -21.426 0.124 -3.254 1.00 90.75 123 VAL A C 1
ATOM 1045 O O . VAL A 1 123 ? -21.391 -0.741 -2.375 1.00 90.75 123 VAL A O 1
ATOM 1048 N N . LYS A 1 124 ? -20.985 -0.110 -4.492 1.00 90.62 124 LYS A N 1
ATOM 1049 C CA . LYS A 1 124 ? -20.226 -1.313 -4.859 1.00 90.62 124 LYS A CA 1
ATOM 1050 C C . LYS A 1 124 ? -18.792 -0.912 -5.157 1.00 90.62 124 LYS A C 1
ATOM 1052 O O . LYS A 1 124 ? -18.543 -0.058 -6.006 1.00 90.62 124 LYS A O 1
ATOM 1057 N N . LYS A 1 125 ? -17.857 -1.545 -4.450 1.00 89.50 125 LYS A N 1
ATOM 1058 C CA . LYS A 1 125 ? -16.426 -1.316 -4.615 1.00 89.50 125 LYS A CA 1
ATOM 1059 C C . LYS A 1 125 ? -15.738 -2.558 -5.151 1.00 89.50 125 LYS A C 1
ATOM 1061 O O . LYS A 1 125 ? -15.922 -3.643 -4.598 1.00 89.50 125 LYS A O 1
ATOM 1066 N N . PHE A 1 126 ? -14.912 -2.379 -6.173 1.00 89.50 126 PHE A N 1
ATOM 1067 C CA . PHE A 1 126 ? -13.985 -3.407 -6.623 1.00 89.50 126 PHE A CA 1
ATOM 1068 C C . PHE A 1 126 ? -12.558 -2.870 -6.751 1.00 89.50 126 PHE A C 1
ATOM 1070 O O . PHE A 1 126 ? -12.311 -1.678 -6.579 1.00 89.50 126 PHE A O 1
ATOM 1077 N N . PHE A 1 127 ? -11.619 -3.783 -6.955 1.00 90.19 127 PHE A N 1
ATOM 1078 C CA . PHE A 1 127 ? -10.199 -3.522 -7.116 1.00 90.19 127 PHE A CA 1
ATOM 1079 C C . PHE A 1 127 ? -9.725 -4.092 -8.444 1.00 90.19 127 PHE A C 1
ATOM 1081 O O . PHE A 1 127 ? -10.181 -5.155 -8.877 1.00 90.19 127 PHE A O 1
ATOM 1088 N N . LEU A 1 128 ? -8.799 -3.373 -9.064 1.00 92.06 128 LEU A N 1
ATOM 1089 C CA . LEU A 1 128 ? -8.188 -3.741 -10.330 1.00 92.06 128 LEU A CA 1
ATOM 1090 C C . LEU A 1 128 ? -6.726 -4.116 -10.113 1.00 92.06 128 LEU A C 1
ATOM 1092 O O . LEU A 1 128 ? -5.998 -3.367 -9.469 1.00 92.06 128 LEU A O 1
ATOM 1096 N N . ASP A 1 129 ? -6.304 -5.242 -10.668 1.00 92.62 129 ASP A N 1
ATOM 1097 C CA . ASP A 1 129 ? -4.894 -5.604 -10.811 1.00 92.62 129 ASP A CA 1
ATOM 1098 C C . ASP A 1 129 ? -4.503 -5.479 -12.283 1.00 92.62 129 ASP A C 1
ATOM 1100 O O . ASP A 1 129 ? -5.264 -5.891 -13.165 1.00 92.62 129 ASP A O 1
ATOM 1104 N N . LEU A 1 130 ? -3.353 -4.865 -12.545 1.00 93.94 130 LEU A N 1
ATOM 1105 C CA . LEU A 1 130 ? -2.835 -4.647 -13.890 1.00 93.94 130 LEU A CA 1
ATOM 1106 C C . LEU A 1 130 ? -1.547 -5.436 -14.073 1.00 93.94 130 LEU A C 1
ATOM 1108 O O . LEU A 1 130 ? -0.612 -5.282 -13.297 1.00 93.94 130 LEU A O 1
ATOM 1112 N N . TYR A 1 131 ? -1.479 -6.238 -15.129 1.00 92.38 131 TYR A N 1
ATOM 1113 C CA . TYR A 1 131 ? -0.275 -6.971 -15.497 1.00 92.38 131 TYR A CA 1
ATOM 1114 C C . TYR A 1 131 ? 0.375 -6.342 -16.729 1.00 92.38 131 TYR A C 1
ATOM 1116 O O . TYR A 1 131 ? -0.318 -6.048 -17.706 1.00 92.38 131 TYR A O 1
ATOM 1124 N N . TYR A 1 132 ? 1.690 -6.135 -16.678 1.00 92.06 132 TYR A N 1
ATOM 1125 C CA . TYR A 1 132 ? 2.491 -5.645 -17.796 1.00 92.06 132 TYR A CA 1
ATOM 1126 C C . TYR A 1 132 ? 3.658 -6.593 -18.076 1.00 92.06 132 TYR A C 1
ATOM 1128 O O . TYR A 1 132 ? 4.466 -6.864 -17.187 1.00 92.06 132 TYR A O 1
ATOM 1136 N N . ASP A 1 133 ? 3.741 -7.066 -19.318 1.00 89.19 133 ASP A N 1
ATOM 1137 C CA . ASP A 1 133 ? 4.754 -8.022 -19.765 1.00 89.19 133 ASP A CA 1
ATOM 1138 C C . ASP A 1 133 ? 5.225 -7.710 -21.186 1.00 89.19 133 ASP A C 1
ATOM 1140 O O . ASP A 1 133 ? 4.407 -7.419 -22.057 1.00 89.19 133 ASP A O 1
ATOM 1144 N N . ASP A 1 134 ? 6.531 -7.795 -21.435 1.00 87.75 134 ASP A N 1
ATOM 1145 C CA . ASP A 1 134 ? 7.087 -7.637 -22.778 1.00 87.75 134 ASP A CA 1
ATOM 1146 C C . ASP A 1 134 ? 7.361 -9.009 -23.392 1.00 87.75 134 ASP A C 1
ATOM 1148 O O . ASP A 1 134 ? 8.180 -9.780 -22.893 1.00 87.75 134 ASP A O 1
ATOM 1152 N N . PHE A 1 135 ? 6.765 -9.277 -24.550 1.00 84.38 135 PHE A N 1
ATOM 1153 C CA . PHE A 1 135 ? 6.936 -10.538 -25.261 1.00 84.38 135 PHE A CA 1
ATOM 1154 C C . PHE A 1 135 ? 7.415 -10.325 -26.700 1.00 84.38 135 PHE A C 1
ATOM 1156 O O . PHE A 1 135 ? 7.154 -9.306 -27.345 1.00 84.38 135 PHE A O 1
ATOM 1163 N N . GLY A 1 136 ? 8.144 -11.309 -27.230 1.00 83.12 136 GLY A N 1
ATOM 1164 C CA . GLY A 1 136 ? 8.503 -11.351 -28.646 1.00 83.12 136 GLY A CA 1
ATOM 1165 C C . GLY A 1 136 ? 7.296 -11.772 -29.481 1.00 83.12 136 GLY A C 1
ATOM 1166 O O . GLY A 1 136 ? 6.741 -12.846 -29.261 1.00 83.12 136 GLY A O 1
ATOM 1167 N N . THR A 1 137 ? 6.890 -10.955 -30.452 1.00 73.38 137 THR A N 1
ATOM 1168 C CA . THR A 1 137 ? 5.734 -11.258 -31.320 1.00 73.38 137 THR A CA 1
ATOM 1169 C C . THR A 1 137 ? 5.973 -12.462 -32.231 1.00 73.38 137 THR A C 1
ATOM 1171 O O . THR A 1 137 ? 5.042 -13.210 -32.520 1.00 73.38 137 THR A O 1
ATOM 1174 N N . TYR A 1 138 ? 7.224 -12.694 -32.634 1.00 76.44 138 TYR A N 1
ATOM 1175 C CA . TYR A 1 138 ? 7.667 -13.880 -33.369 1.00 76.44 138 TYR A CA 1
ATOM 1176 C C . TYR A 1 138 ? 9.026 -14.362 -32.838 1.00 76.44 138 TYR A C 1
ATOM 1178 O O . TYR A 1 138 ? 9.733 -13.634 -32.142 1.00 76.44 138 TYR A O 1
ATOM 1186 N N . ARG A 1 139 ? 9.438 -15.584 -33.204 1.00 62.94 139 ARG A N 1
ATOM 1187 C CA . ARG A 1 139 ? 10.718 -16.180 -32.765 1.00 62.94 139 ARG A CA 1
ATOM 1188 C C . ARG A 1 139 ? 11.970 -15.373 -33.155 1.00 62.94 139 ARG A C 1
ATOM 1190 O O . ARG A 1 139 ? 13.015 -15.591 -32.556 1.00 62.94 139 ARG A O 1
ATOM 1197 N N . THR A 1 140 ? 11.885 -14.489 -34.152 1.00 69.69 140 THR A N 1
ATOM 1198 C CA . THR A 1 140 ? 13.046 -13.828 -34.784 1.00 69.69 140 THR A CA 1
ATOM 1199 C C . THR A 1 140 ? 12.904 -12.306 -34.918 1.00 69.69 140 THR A C 1
ATOM 1201 O O . THR A 1 140 ? 13.474 -11.721 -35.836 1.00 69.69 140 THR A O 1
ATOM 1204 N N . VAL A 1 141 ? 12.128 -11.641 -34.056 1.00 63.69 141 VAL A N 1
ATOM 1205 C CA . VAL A 1 141 ? 11.975 -10.171 -34.109 1.00 63.69 141 VAL A CA 1
ATOM 1206 C C . VAL A 1 141 ? 12.951 -9.490 -33.159 1.00 63.69 141 VAL A C 1
ATOM 1208 O O . VAL A 1 141 ? 13.112 -9.914 -32.020 1.00 63.69 141 VAL A O 1
ATOM 1211 N N . TYR A 1 142 ? 13.550 -8.389 -33.612 1.00 63.62 142 TYR A N 1
ATOM 1212 C CA . TYR A 1 142 ? 14.475 -7.561 -32.827 1.00 63.62 142 TYR A CA 1
ATOM 1213 C C . TYR A 1 142 ? 13.785 -6.680 -31.773 1.00 63.62 142 TYR A C 1
ATOM 1215 O O . TYR A 1 142 ? 14.459 -6.026 -30.977 1.00 63.62 142 TYR A O 1
ATOM 1223 N N . HIS A 1 143 ? 12.453 -6.628 -31.778 1.00 75.69 143 HIS A N 1
ATOM 1224 C CA . HIS A 1 143 ? 11.674 -5.676 -30.998 1.00 75.69 143 HIS A CA 1
ATOM 1225 C C . HIS A 1 143 ? 10.563 -6.388 -30.228 1.00 75.69 143 HIS A C 1
ATOM 1227 O O . HIS A 1 143 ? 9.762 -7.116 -30.819 1.00 75.69 143 HIS A O 1
ATOM 1233 N N . SER A 1 144 ? 10.540 -6.185 -28.910 1.00 80.88 144 SER A N 1
ATOM 1234 C CA . SER A 1 144 ? 9.476 -6.667 -28.034 1.00 80.88 144 SER A CA 1
ATOM 1235 C C . SER A 1 144 ? 8.208 -5.829 -28.195 1.00 80.88 144 SER A C 1
ATOM 1237 O O . SER A 1 144 ? 8.258 -4.651 -28.558 1.00 80.88 144 SER A O 1
ATOM 1239 N N . LEU A 1 145 ? 7.069 -6.456 -27.919 1.00 88.62 145 LEU A N 1
ATOM 1240 C CA . LEU A 1 145 ? 5.773 -5.807 -27.782 1.00 88.62 145 LEU A CA 1
ATOM 1241 C C . LEU A 1 145 ? 5.335 -5.929 -26.324 1.00 88.62 145 LEU A C 1
ATOM 1243 O O . LEU A 1 145 ? 5.454 -7.003 -25.737 1.00 88.62 145 LEU A O 1
ATOM 1247 N N . GLY A 1 146 ? 4.819 -4.847 -25.752 1.00 89.75 146 GLY A N 1
ATOM 1248 C CA . GLY A 1 146 ? 4.306 -4.865 -24.387 1.00 89.75 146 GLY A CA 1
ATOM 1249 C C . GLY A 1 146 ? 2.838 -5.278 -24.357 1.00 89.75 146 GLY A C 1
ATOM 1250 O O . GLY A 1 146 ? 2.022 -4.666 -25.034 1.00 89.75 146 GLY A O 1
ATOM 1251 N N . GLY A 1 147 ? 2.461 -6.287 -23.584 1.00 92.62 147 GLY A N 1
ATOM 1252 C CA . GLY A 1 147 ? 1.074 -6.652 -23.301 1.00 92.62 147 GLY A CA 1
ATOM 1253 C C . GLY A 1 147 ? 0.604 -6.053 -21.984 1.00 92.62 147 GLY A C 1
ATOM 1254 O O . GLY A 1 147 ? 1.279 -6.197 -20.967 1.00 92.62 147 GLY A O 1
ATOM 1255 N N . VAL A 1 148 ? -0.562 -5.403 -21.995 1.00 94.31 148 VAL A N 1
ATOM 1256 C CA . VAL A 1 148 ? -1.196 -4.860 -20.788 1.00 94.31 148 VAL A CA 1
ATOM 1257 C C . VAL A 1 148 ? -2.523 -5.562 -20.542 1.00 94.31 148 VAL A C 1
ATOM 1259 O O . VAL A 1 148 ? -3.431 -5.525 -21.379 1.00 94.31 148 VAL A O 1
ATOM 1262 N N . TYR A 1 149 ? -2.646 -6.166 -19.365 1.00 94.06 149 TYR A N 1
ATOM 1263 C CA . TYR A 1 149 ? -3.789 -6.977 -18.964 1.00 94.06 149 TYR A CA 1
ATOM 1264 C C . TYR A 1 149 ? -4.392 -6.461 -17.658 1.00 94.06 149 TYR A C 1
ATOM 1266 O O . TYR A 1 149 ? -3.711 -5.839 -16.849 1.00 94.06 149 TYR A O 1
ATOM 1274 N N . LEU A 1 150 ? -5.675 -6.731 -17.448 1.00 94.75 150 LEU A N 1
ATOM 1275 C CA . LEU A 1 150 ? -6.455 -6.283 -16.304 1.00 94.75 150 LEU A CA 1
ATOM 1276 C C . LEU A 1 150 ? -7.228 -7.454 -15.699 1.00 94.75 150 LEU A C 1
ATOM 1278 O O . LEU A 1 150 ? -7.803 -8.273 -16.418 1.00 94.75 150 LEU A O 1
ATOM 1282 N N . GLN A 1 151 ? -7.307 -7.492 -14.376 1.00 93.12 151 GLN A N 1
ATOM 1283 C CA . GLN A 1 151 ? -8.090 -8.466 -13.628 1.00 93.12 151 GLN A CA 1
ATOM 1284 C C . GLN A 1 151 ? -8.853 -7.798 -12.475 1.00 93.12 151 GLN A C 1
ATOM 1286 O O . GLN A 1 151 ? -8.363 -6.862 -11.849 1.00 93.12 151 GLN A O 1
ATOM 1291 N N . PHE A 1 152 ? -10.058 -8.295 -12.166 1.00 92.19 152 PHE A N 1
ATOM 1292 C CA . PHE A 1 152 ? -10.787 -7.889 -10.959 1.00 92.19 152 PHE A CA 1
ATOM 1293 C C . PHE A 1 152 ? -10.338 -8.709 -9.744 1.00 92.19 152 PHE A C 1
ATOM 1295 O O . PHE A 1 152 ? -10.520 -9.927 -9.686 1.00 92.19 152 PHE A O 1
ATOM 1302 N N . GLU A 1 153 ? -9.816 -8.036 -8.726 1.00 89.44 153 GLU A N 1
ATOM 1303 C CA . GLU A 1 153 ? -9.283 -8.693 -7.527 1.00 89.44 153 GLU A CA 1
ATOM 1304 C C . GLU A 1 153 ? -10.374 -9.241 -6.596 1.00 89.44 153 GLU A C 1
ATOM 1306 O O . GLU A 1 153 ? -10.151 -10.183 -5.841 1.00 89.44 153 GLU A O 1
ATOM 1311 N N . ASN A 1 154 ? -11.605 -8.735 -6.694 1.00 88.50 154 ASN A N 1
ATOM 1312 C CA . ASN A 1 154 ? -12.729 -9.201 -5.872 1.00 88.50 154 ASN A CA 1
ATOM 1313 C C . ASN A 1 154 ? -13.178 -10.637 -6.191 1.00 88.50 154 ASN A C 1
ATOM 1315 O O . ASN A 1 154 ? -14.002 -11.195 -5.466 1.00 88.50 154 ASN A O 1
ATOM 1319 N N . MET A 1 155 ? -12.669 -11.236 -7.270 1.00 90.12 155 MET A N 1
ATOM 1320 C CA . MET A 1 155 ? -12.949 -12.626 -7.613 1.00 90.12 155 MET A CA 1
ATOM 1321 C C . MET A 1 155 ? -12.183 -13.590 -6.688 1.00 90.12 155 MET A C 1
ATOM 1323 O O . MET A 1 155 ? -11.007 -13.353 -6.392 1.00 90.12 155 MET A O 1
ATOM 1327 N N . PRO A 1 156 ? -12.791 -14.721 -6.274 1.00 90.00 156 PRO A N 1
ATOM 1328 C CA . PRO A 1 156 ? -12.075 -15.796 -5.598 1.00 90.00 156 PRO A CA 1
ATOM 1329 C C . PRO A 1 156 ? -10.861 -16.268 -6.401 1.00 90.00 156 PRO A C 1
ATOM 1331 O O . PRO A 1 156 ? -10.893 -16.309 -7.632 1.00 90.00 156 PRO A O 1
ATOM 1334 N N . PHE A 1 157 ? -9.819 -16.726 -5.709 1.00 87.81 157 PHE A N 1
ATOM 1335 C CA . PHE A 1 157 ? -8.555 -17.138 -6.331 1.00 87.81 157 PHE A CA 1
ATOM 1336 C C . PHE A 1 157 ? -8.720 -18.148 -7.481 1.00 87.81 157 PHE A C 1
ATOM 1338 O O . PHE A 1 157 ? -8.074 -18.023 -8.518 1.00 87.81 157 PHE A O 1
ATOM 1345 N N . HIS A 1 158 ? -9.625 -19.123 -7.343 1.00 91.88 158 HIS A N 1
ATOM 1346 C CA . HIS A 1 158 ? -9.888 -20.103 -8.402 1.00 91.88 158 HIS A CA 1
ATOM 1347 C C . HIS A 1 158 ? -10.509 -19.471 -9.660 1.00 91.88 158 HIS A C 1
ATOM 1349 O O . HIS A 1 158 ? -10.236 -19.931 -10.763 1.00 91.88 158 HIS A O 1
ATOM 1355 N N . GLN A 1 159 ? -11.306 -18.407 -9.514 1.00 92.81 159 GLN A N 1
ATOM 1356 C CA . GLN A 1 159 ? -11.857 -17.659 -10.645 1.00 92.81 159 GLN A CA 1
ATOM 1357 C C . GLN A 1 159 ? -10.797 -16.766 -11.281 1.00 92.81 159 GLN A C 1
ATOM 1359 O O . GLN A 1 159 ? -10.734 -16.699 -12.507 1.00 92.81 159 GLN A O 1
ATOM 1364 N N . ARG A 1 160 ? -9.932 -16.133 -10.480 1.00 90.38 160 ARG A N 1
ATOM 1365 C CA . ARG A 1 160 ? -8.820 -15.321 -10.995 1.00 90.38 160 ARG A CA 1
ATOM 1366 C C . ARG A 1 160 ? -7.856 -16.120 -11.871 1.00 90.38 160 ARG A C 1
ATOM 1368 O O . ARG A 1 160 ? -7.284 -15.571 -12.792 1.00 90.38 160 ARG A O 1
ATOM 1375 N N . LYS A 1 161 ? -7.733 -17.434 -11.679 1.00 89.94 161 LYS A N 1
ATOM 1376 C CA . LYS A 1 161 ? -6.906 -18.291 -12.550 1.00 89.94 161 LYS A CA 1
ATOM 1377 C C . LYS A 1 161 ? -7.475 -18.531 -13.952 1.00 89.94 161 LYS A C 1
ATOM 1379 O O . LYS A 1 161 ? -6.760 -19.032 -14.814 1.00 89.94 161 LYS A O 1
ATOM 1384 N N . LEU A 1 162 ? -8.752 -18.243 -14.193 1.00 93.00 162 LEU A N 1
ATOM 1385 C CA . LEU A 1 162 ? -9.384 -18.541 -15.477 1.00 93.00 162 LEU A CA 1
ATOM 1386 C C . LEU A 1 162 ? -9.028 -17.463 -16.508 1.00 93.00 162 LEU A C 1
ATOM 1388 O O . LEU A 1 162 ? -9.207 -16.275 -16.254 1.00 93.00 162 LEU A O 1
ATOM 1392 N N . LEU A 1 163 ? -8.598 -17.869 -17.706 1.00 89.88 163 LEU A N 1
ATOM 1393 C CA . LEU A 1 163 ? -8.224 -16.936 -18.783 1.00 89.88 163 LEU A CA 1
ATOM 1394 C C . LEU A 1 163 ? -9.356 -15.969 -19.159 1.00 89.88 163 LEU A C 1
ATOM 1396 O O . LEU A 1 163 ? -9.102 -14.796 -19.389 1.00 89.88 163 LEU A O 1
ATOM 1400 N N . LYS A 1 164 ? -10.618 -16.420 -19.113 1.00 91.88 164 LYS A N 1
ATOM 1401 C CA . LYS A 1 164 ? -11.804 -15.575 -19.364 1.00 91.88 164 LYS A CA 1
ATOM 1402 C C . LYS A 1 164 ? -11.953 -14.380 -18.408 1.00 91.88 164 LYS A C 1
ATOM 1404 O O . LYS A 1 164 ? -12.744 -13.487 -18.675 1.00 91.88 164 LYS A O 1
ATOM 1409 N N . ASN A 1 165 ? -11.236 -14.408 -17.286 1.00 92.50 165 ASN A N 1
ATOM 1410 C CA . ASN A 1 165 ? -11.245 -13.385 -16.246 1.00 92.50 165 ASN A CA 1
ATOM 1411 C C . ASN A 1 165 ? -9.986 -12.494 -16.289 1.00 92.50 165 ASN A C 1
ATOM 1413 O O . ASN A 1 165 ? -9.717 -11.769 -15.329 1.00 92.50 165 ASN A O 1
ATOM 1417 N N . HIS A 1 166 ? -9.218 -12.569 -17.381 1.00 91.50 166 HIS A N 1
ATOM 1418 C CA . HIS A 1 166 ? -8.128 -11.658 -17.709 1.00 91.50 166 HIS A CA 1
ATOM 1419 C C . HIS A 1 166 ? -8.525 -10.866 -18.953 1.00 91.50 166 HIS A C 1
ATOM 1421 O O . HIS A 1 166 ? -8.823 -11.438 -20.002 1.00 91.50 166 HIS A O 1
ATOM 1427 N N . PHE A 1 167 ? -8.548 -9.545 -18.832 1.00 93.62 167 PHE A N 1
ATOM 1428 C CA . PHE A 1 167 ? -8.968 -8.640 -19.893 1.00 93.62 167 PHE A CA 1
ATOM 1429 C C . PHE A 1 167 ? -7.745 -7.985 -20.521 1.00 93.62 167 PHE A C 1
ATOM 1431 O O . PHE A 1 167 ? -6.883 -7.479 -19.811 1.00 93.62 167 PHE A O 1
ATOM 1438 N N . ILE A 1 168 ? -7.665 -7.973 -21.848 1.00 93.69 168 ILE A N 1
ATOM 1439 C CA . ILE A 1 168 ? -6.591 -7.280 -22.563 1.00 93.69 168 ILE A CA 1
ATOM 1440 C C . ILE A 1 168 ? -6.976 -5.805 -22.672 1.00 93.69 168 ILE A C 1
ATOM 1442 O O . ILE A 1 168 ? -8.019 -5.479 -23.235 1.00 93.69 168 ILE A O 1
ATOM 1446 N N . ILE A 1 169 ? -6.134 -4.920 -22.139 1.00 93.94 169 ILE A N 1
ATOM 1447 C CA . ILE A 1 169 ? -6.284 -3.465 -22.290 1.00 93.94 169 ILE A CA 1
ATOM 1448 C C . ILE A 1 169 ? -5.694 -3.020 -23.622 1.00 93.94 169 ILE A C 1
ATOM 1450 O O . ILE A 1 169 ? -6.259 -2.171 -24.307 1.00 93.94 169 ILE A O 1
ATOM 1454 N N . GLY A 1 170 ? -4.582 -3.634 -24.015 1.00 93.88 170 GLY A N 1
ATOM 1455 C CA . GLY A 1 170 ? -4.012 -3.483 -25.341 1.00 93.88 170 GLY A CA 1
ATOM 1456 C C . GLY A 1 170 ? -2.537 -3.840 -25.366 1.00 93.88 170 GLY A C 1
ATOM 1457 O O . GLY A 1 170 ? -1.992 -4.395 -24.408 1.00 93.88 170 GLY A O 1
ATOM 1458 N N . PHE A 1 171 ? -1.910 -3.497 -26.485 1.00 93.00 171 PHE A N 1
ATOM 1459 C CA . PHE A 1 171 ? -0.500 -3.744 -26.721 1.00 93.00 171 PHE A CA 1
ATOM 1460 C C . PHE A 1 171 ? 0.250 -2.425 -26.898 1.00 93.00 171 PHE A C 1
ATOM 1462 O O . PHE A 1 171 ? -0.172 -1.572 -27.679 1.00 93.00 171 PHE A O 1
ATOM 1469 N N . VAL A 1 172 ? 1.362 -2.274 -26.183 1.00 91.56 172 VAL A N 1
ATOM 1470 C CA . VAL A 1 172 ? 2.306 -1.164 -26.312 1.00 91.56 172 VAL A CA 1
ATOM 1471 C C . VAL A 1 172 ? 3.161 -1.429 -27.555 1.00 91.56 172 VAL A C 1
ATOM 1473 O O . VAL A 1 172 ? 3.942 -2.387 -27.546 1.00 91.56 172 VAL A O 1
ATOM 1476 N N . PRO A 1 173 ? 3.003 -0.647 -28.640 1.00 87.81 173 PRO A N 1
ATOM 1477 C CA . PRO A 1 173 ? 3.742 -0.868 -29.875 1.00 87.81 173 PRO A CA 1
ATOM 1478 C C . PRO A 1 173 ? 5.223 -0.532 -29.708 1.00 87.81 173 PRO A C 1
ATOM 1480 O O . PRO A 1 173 ? 5.616 0.261 -28.850 1.00 87.81 173 PRO A O 1
ATOM 1483 N N . PHE A 1 174 ? 6.044 -1.091 -30.596 1.00 80.25 174 PHE A N 1
ATOM 1484 C CA . PHE A 1 174 ? 7.454 -0.735 -30.674 1.00 80.25 174 PHE A CA 1
ATOM 1485 C C . PHE A 1 174 ? 7.622 0.775 -30.914 1.00 80.25 174 PHE A C 1
ATOM 1487 O O . PHE A 1 174 ? 7.029 1.334 -31.836 1.00 80.25 174 PHE A O 1
ATOM 1494 N N . GLY A 1 175 ? 8.432 1.423 -30.074 1.00 81.19 175 GLY A N 1
ATOM 1495 C CA . GLY A 1 175 ? 8.687 2.864 -30.126 1.00 81.19 175 GLY A CA 1
ATOM 1496 C C . GLY A 1 175 ? 7.761 3.724 -29.259 1.00 81.19 175 GLY A C 1
ATOM 1497 O O . GLY A 1 175 ? 8.034 4.912 -29.122 1.00 81.19 175 GLY A O 1
ATOM 1498 N N . ALA A 1 176 ? 6.720 3.152 -28.642 1.00 86.56 176 ALA A N 1
ATOM 1499 C CA . ALA A 1 176 ? 5.911 3.836 -27.632 1.00 86.56 176 ALA A CA 1
ATOM 1500 C C . ALA A 1 176 ? 6.327 3.426 -26.215 1.00 86.56 176 ALA A C 1
ATOM 1502 O O . ALA A 1 176 ? 6.768 2.299 -25.982 1.00 86.56 176 ALA A O 1
ATOM 1503 N N . THR A 1 177 ? 6.151 4.324 -25.247 1.00 86.75 177 THR A N 1
ATOM 1504 C CA . THR A 1 177 ? 6.381 3.995 -23.834 1.00 86.75 177 THR A CA 1
ATOM 1505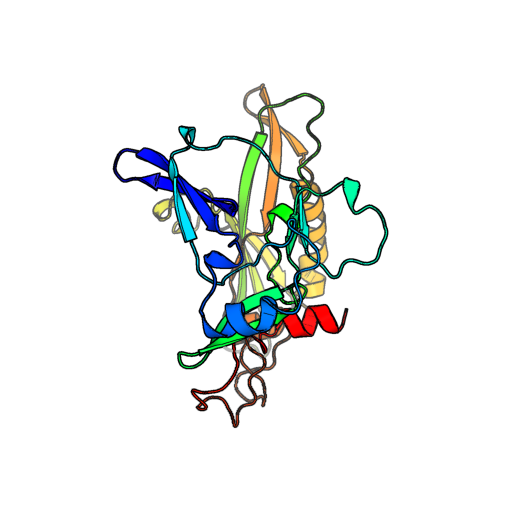 C C . THR A 1 177 ? 5.101 3.494 -23.162 1.00 86.75 177 THR A C 1
ATOM 1507 O O . THR A 1 177 ? 3.996 3.943 -23.476 1.00 86.75 177 THR A O 1
ATOM 1510 N N . PHE A 1 178 ? 5.235 2.613 -22.162 1.00 87.94 178 PHE A N 1
ATOM 1511 C CA . PHE A 1 178 ? 4.101 2.207 -21.319 1.00 87.94 178 PHE A CA 1
ATOM 1512 C C . PHE A 1 178 ? 3.396 3.421 -20.691 1.00 87.94 178 PHE A C 1
ATOM 1514 O O . PHE A 1 178 ? 2.168 3.472 -20.637 1.00 87.94 178 PHE A O 1
ATOM 1521 N N . SER A 1 179 ? 4.175 4.420 -20.257 1.00 88.00 179 SER A N 1
ATOM 1522 C CA . SER A 1 179 ? 3.659 5.640 -19.627 1.00 88.00 179 SER A CA 1
ATOM 1523 C C . SER A 1 179 ? 2.702 6.408 -20.536 1.00 88.00 179 SER A C 1
ATOM 1525 O O . SER A 1 179 ? 1.664 6.863 -20.063 1.00 88.00 179 SER A O 1
ATOM 1527 N N . GLU A 1 180 ? 3.014 6.528 -21.829 1.00 90.69 180 GLU A N 1
ATOM 1528 C CA . GLU A 1 180 ? 2.141 7.169 -22.820 1.00 90.69 180 GLU A CA 1
ATOM 1529 C C . GLU A 1 180 ? 0.913 6.309 -23.116 1.00 90.69 180 GLU A C 1
ATOM 1531 O O . GLU A 1 180 ? -0.213 6.812 -23.093 1.00 90.69 180 GLU A O 1
ATOM 1536 N N . PHE A 1 181 ? 1.125 5.007 -23.333 1.00 92.81 181 PHE A N 1
ATOM 1537 C CA . PHE A 1 181 ? 0.066 4.047 -23.638 1.00 92.81 181 PHE A CA 1
ATOM 1538 C C . PHE A 1 181 ? -1.019 4.011 -22.553 1.00 92.81 181 PHE A C 1
ATOM 1540 O O . PHE A 1 181 ? -2.208 3.996 -22.865 1.00 92.81 181 PHE A O 1
ATOM 1547 N N . ILE A 1 182 ? -0.628 4.025 -21.275 1.00 92.62 182 ILE A N 1
ATOM 1548 C CA . ILE A 1 182 ? -1.559 3.826 -20.159 1.00 92.62 182 ILE A CA 1
ATOM 1549 C C . ILE A 1 182 ? -2.348 5.092 -19.780 1.00 92.62 182 ILE A C 1
ATOM 1551 O O . ILE A 1 182 ? -3.316 5.008 -19.021 1.00 92.62 182 ILE A O 1
ATOM 1555 N N . GLN A 1 183 ? -1.988 6.276 -20.299 1.00 93.62 183 GLN A N 1
ATOM 1556 C CA . GLN A 1 183 ? -2.633 7.541 -19.908 1.00 93.62 183 GLN A CA 1
ATOM 1557 C C . GLN A 1 183 ? -4.163 7.546 -20.055 1.00 93.62 183 GLN A C 1
ATOM 1559 O O . GLN A 1 183 ? -4.830 8.005 -19.122 1.00 93.62 183 GLN A O 1
ATOM 1564 N N . PRO A 1 184 ? -4.760 7.075 -21.170 1.00 94.25 184 PRO A N 1
ATOM 1565 C CA . PRO A 1 184 ? -6.213 7.057 -21.314 1.00 94.25 184 PRO A CA 1
ATOM 1566 C C . PRO A 1 184 ? -6.876 6.191 -20.239 1.00 94.25 184 PRO A C 1
ATOM 1568 O O . PRO A 1 184 ? -7.804 6.648 -19.574 1.00 94.25 184 PRO A O 1
ATOM 1571 N N . PHE A 1 185 ? -6.321 5.002 -19.984 1.00 93.69 185 PHE A N 1
ATOM 1572 C CA . PHE A 1 185 ? -6.791 4.104 -18.933 1.00 93.69 185 PHE A CA 1
ATOM 1573 C C . PHE A 1 185 ? -6.726 4.769 -17.551 1.00 93.69 185 PHE A C 1
ATOM 1575 O O . PHE A 1 185 ? -7.724 4.798 -16.835 1.00 93.69 185 PHE A O 1
ATOM 1582 N N . LEU A 1 186 ? -5.597 5.394 -17.191 1.00 91.94 186 LEU A N 1
ATOM 1583 C CA . LEU A 1 186 ? -5.458 6.087 -15.903 1.00 91.94 186 LEU A CA 1
ATOM 1584 C C . LEU A 1 186 ? -6.459 7.237 -15.733 1.00 91.94 186 LEU A C 1
ATOM 1586 O O . LEU A 1 186 ? -6.915 7.489 -14.617 1.00 91.94 186 LEU A O 1
ATOM 1590 N N . ARG A 1 187 ? -6.822 7.948 -16.809 1.00 93.31 187 ARG A N 1
ATOM 1591 C CA . ARG A 1 187 ? -7.857 8.996 -16.749 1.00 93.31 187 ARG A CA 1
ATOM 1592 C C . ARG A 1 187 ? -9.218 8.412 -16.393 1.00 93.31 187 ARG A C 1
ATOM 1594 O O . ARG A 1 187 ? -9.944 9.028 -15.615 1.00 93.31 187 ARG A O 1
ATOM 1601 N N . ASP A 1 188 ? -9.548 7.245 -16.930 1.00 93.00 188 ASP A N 1
ATOM 1602 C CA . ASP A 1 188 ? -10.814 6.582 -16.635 1.00 93.00 188 ASP A CA 1
ATOM 1603 C C . ASP A 1 188 ? -10.814 5.940 -15.245 1.00 93.00 188 ASP A C 1
ATOM 1605 O O . ASP A 1 188 ? -11.805 6.079 -14.528 1.00 93.00 188 ASP A O 1
ATOM 1609 N N . ILE A 1 189 ? -9.685 5.387 -14.786 1.00 91.81 189 ILE A N 1
ATOM 1610 C CA . ILE A 1 189 ? -9.533 4.949 -13.389 1.00 91.81 189 ILE A CA 1
ATOM 1611 C C . ILE A 1 189 ? -9.714 6.118 -12.420 1.00 91.81 189 ILE A C 1
ATOM 1613 O O . ILE A 1 189 ? -10.496 6.001 -11.486 1.00 91.81 189 ILE A O 1
ATOM 1617 N N . LYS A 1 190 ? -9.110 7.284 -12.675 1.00 89.88 190 LYS A N 1
ATOM 1618 C CA . LYS A 1 190 ? -9.301 8.476 -11.824 1.00 89.88 190 LYS A CA 1
ATOM 1619 C C . LYS A 1 190 ? -10.757 8.946 -11.756 1.00 89.88 190 LYS A C 1
ATOM 1621 O O . LYS A 1 190 ? -11.170 9.526 -10.754 1.00 89.88 190 LYS A O 1
ATOM 1626 N N . LYS A 1 191 ? -11.547 8.746 -12.818 1.00 90.81 191 LYS A N 1
ATOM 1627 C CA . LYS A 1 191 ? -12.997 9.009 -12.784 1.00 90.81 191 LYS A CA 1
ATOM 1628 C C . LYS A 1 191 ? -13.721 7.943 -11.963 1.00 90.81 191 LYS A C 1
ATOM 1630 O O . LYS A 1 191 ? -14.575 8.283 -11.154 1.00 90.81 191 LYS A O 1
ATOM 1635 N N . LEU A 1 192 ? -13.359 6.677 -12.149 1.00 90.69 192 LEU A N 1
ATOM 1636 C CA . LEU A 1 192 ? -13.941 5.542 -11.438 1.00 90.69 192 LEU A CA 1
ATOM 1637 C C . LEU A 1 192 ? -13.650 5.580 -9.927 1.00 90.69 192 LEU A C 1
ATOM 1639 O O . LEU A 1 192 ? -14.525 5.244 -9.132 1.00 90.69 192 LEU A O 1
ATOM 1643 N N . GLU A 1 193 ? -12.478 6.068 -9.519 1.00 89.56 193 GLU A N 1
ATOM 1644 C CA . GLU A 1 193 ? -12.113 6.293 -8.114 1.00 89.56 193 GLU A CA 1
ATOM 1645 C C . GLU A 1 193 ? -13.063 7.290 -7.440 1.00 89.56 193 GLU A C 1
ATOM 1647 O O . GLU A 1 193 ? -13.505 7.053 -6.315 1.00 89.56 193 GLU A O 1
ATOM 1652 N N . LYS A 1 194 ? -13.470 8.349 -8.157 1.00 88.25 194 LYS A N 1
ATOM 1653 C CA . LYS A 1 194 ? -14.458 9.342 -7.687 1.00 88.25 194 LYS A CA 1
ATOM 1654 C C . LYS A 1 194 ? -15.890 8.807 -7.624 1.00 88.25 194 LYS A C 1
ATOM 1656 O O . LYS A 1 194 ? -16.741 9.443 -7.004 1.00 88.25 194 LYS A O 1
ATOM 1661 N N . GLY A 1 195 ? -16.141 7.647 -8.223 1.00 90.75 195 GLY A N 1
ATOM 1662 C CA . GLY A 1 195 ? -17.440 6.998 -8.275 1.00 90.75 195 GLY A CA 1
ATOM 1663 C C . GLY A 1 195 ? -18.241 7.359 -9.527 1.00 90.75 195 GLY A C 1
ATOM 1664 O O . GLY A 1 195 ? -18.294 8.514 -9.949 1.00 90.75 195 GLY A O 1
ATOM 1665 N N . ILE A 1 196 ? -18.895 6.357 -10.111 1.00 91.94 196 ILE A N 1
ATOM 1666 C CA . ILE A 1 196 ? -19.821 6.504 -11.239 1.00 91.94 196 ILE A CA 1
ATOM 1667 C C . ILE A 1 196 ? -21.186 5.923 -10.878 1.00 91.94 196 ILE A C 1
ATOM 1669 O O . ILE A 1 196 ? -21.281 4.931 -10.155 1.00 91.94 196 ILE A O 1
ATOM 1673 N N . LEU A 1 197 ? -22.252 6.528 -11.393 1.00 92.44 197 LEU A N 1
ATOM 1674 C CA . LEU A 1 197 ? -23.602 5.996 -11.237 1.00 92.44 197 LEU A CA 1
ATOM 1675 C C . LEU A 1 197 ? -23.855 4.929 -12.299 1.00 92.44 197 LEU A C 1
ATOM 1677 O O . LEU A 1 197 ? -23.652 5.175 -13.488 1.00 92.44 197 LEU A O 1
ATOM 1681 N N . MET A 1 198 ? -24.308 3.754 -11.874 1.00 93.12 198 MET A N 1
ATOM 1682 C CA . MET A 1 198 ? -24.633 2.653 -12.775 1.00 93.12 198 MET A CA 1
ATOM 1683 C C . MET A 1 198 ? -25.941 1.993 -12.356 1.00 93.12 198 MET A C 1
ATOM 1685 O O . MET A 1 198 ? -26.162 1.730 -11.176 1.00 93.12 198 MET A O 1
ATOM 1689 N N . LYS A 1 199 ? -26.795 1.696 -13.338 1.00 94.00 199 LYS A N 1
ATOM 1690 C CA . LYS A 1 199 ? -28.028 0.941 -13.127 1.00 94.00 199 LYS A CA 1
ATOM 1691 C C . LYS A 1 199 ? -27.766 -0.540 -13.392 1.00 94.00 199 LYS A C 1
ATOM 1693 O O . LYS A 1 199 ? -27.436 -0.910 -14.515 1.00 94.00 199 LYS A O 1
ATOM 1698 N N . ILE A 1 200 ? -27.909 -1.375 -12.368 1.00 93.00 200 ILE A N 1
ATOM 1699 C CA . ILE A 1 200 ? -27.707 -2.829 -12.436 1.00 93.00 200 ILE A CA 1
ATOM 1700 C C . ILE A 1 200 ? -29.014 -3.482 -12.002 1.00 93.00 200 ILE A C 1
ATOM 1702 O O . ILE A 1 200 ? -29.497 -3.208 -10.909 1.00 93.00 200 ILE A O 1
ATOM 1706 N N . ASN A 1 201 ? -29.605 -4.328 -12.851 1.00 92.81 201 ASN A N 1
ATOM 1707 C CA . ASN A 1 201 ? -30.875 -5.015 -12.564 1.00 92.81 201 ASN A CA 1
ATOM 1708 C C . ASN A 1 201 ? -31.983 -4.074 -12.053 1.00 92.81 201 ASN A C 1
ATOM 1710 O O . ASN A 1 201 ? -32.706 -4.391 -11.117 1.00 92.81 201 ASN A O 1
ATOM 1714 N N . SER A 1 202 ? -32.107 -2.904 -12.684 1.00 91.69 202 SER A N 1
ATOM 1715 C CA . SER A 1 202 ? -33.066 -1.844 -12.342 1.00 91.69 202 SER A CA 1
ATOM 1716 C C . SER A 1 202 ? -32.802 -1.040 -11.067 1.00 91.69 202 SER A C 1
ATOM 1718 O O . SER A 1 202 ? -33.514 -0.064 -10.840 1.00 91.69 202 SER A O 1
ATOM 1720 N N . GLU A 1 203 ? -31.750 -1.344 -10.312 1.00 93.25 203 GLU A N 1
ATOM 1721 C CA . GLU A 1 203 ? -31.332 -0.572 -9.139 1.00 93.25 203 GLU A CA 1
ATOM 1722 C C . GLU A 1 203 ? -30.146 0.344 -9.464 1.00 93.25 203 GLU A C 1
ATOM 1724 O O . GLU A 1 203 ? -29.249 -0.024 -10.226 1.00 93.25 203 GLU A O 1
ATOM 1729 N N . GLU A 1 204 ? -30.140 1.554 -8.902 1.00 94.31 204 GLU A N 1
ATOM 1730 C CA . GLU A 1 204 ? -29.027 2.497 -9.039 1.00 94.31 204 GLU A CA 1
ATOM 1731 C C . GLU A 1 204 ? -27.968 2.252 -7.964 1.00 94.31 204 GLU A C 1
ATOM 1733 O O . GLU A 1 204 ? -28.259 2.220 -6.768 1.00 94.31 204 GLU A O 1
ATOM 1738 N N . TYR A 1 205 ? -26.718 2.148 -8.401 1.00 93.94 205 TYR A N 1
ATOM 1739 C CA . TYR A 1 205 ? -25.557 1.965 -7.546 1.00 93.94 205 TYR A CA 1
ATOM 1740 C C . TYR A 1 205 ? -24.529 3.060 -7.797 1.00 93.94 205 TYR A C 1
ATOM 1742 O O . TYR A 1 205 ? -24.335 3.504 -8.932 1.00 93.94 205 TYR A O 1
ATOM 1750 N N . LEU A 1 206 ? -23.811 3.433 -6.738 1.00 94.31 206 LEU A N 1
ATOM 1751 C CA . LEU A 1 206 ? -22.545 4.140 -6.877 1.00 94.31 206 LEU A CA 1
ATOM 1752 C C . LEU A 1 206 ? -21.426 3.101 -6.986 1.00 94.31 206 LEU A C 1
ATOM 1754 O O . LEU A 1 206 ? -21.141 2.367 -6.038 1.00 94.31 206 LEU A O 1
ATOM 1758 N N . ILE A 1 207 ? -20.801 3.022 -8.152 1.00 92.56 207 ILE A N 1
ATOM 1759 C CA . ILE A 1 207 ? -19.701 2.103 -8.429 1.00 92.56 207 ILE A CA 1
ATOM 1760 C C . ILE A 1 207 ? -18.386 2.853 -8.269 1.00 92.56 207 ILE A C 1
ATOM 1762 O O . ILE A 1 207 ? -18.181 3.875 -8.916 1.00 92.56 207 ILE A O 1
ATOM 1766 N N . THR A 1 208 ? -17.486 2.339 -7.436 1.00 92.06 208 THR A N 1
ATOM 1767 C CA . THR A 1 208 ? -16.137 2.891 -7.254 1.00 92.06 208 THR A CA 1
ATOM 1768 C C . THR A 1 208 ? -15.091 1.790 -7.376 1.00 92.06 208 THR A C 1
ATOM 1770 O O . THR A 1 208 ? -15.323 0.641 -6.997 1.00 92.06 208 THR A O 1
ATOM 1773 N N . SER A 1 209 ? -13.929 2.123 -7.920 1.00 90.38 209 SER A N 1
ATOM 1774 C CA . SER A 1 209 ? -12.791 1.213 -7.988 1.00 90.38 209 SER A CA 1
ATOM 1775 C C . SER A 1 209 ? -11.501 1.997 -8.117 1.00 90.38 209 SER A C 1
ATOM 1777 O O . SER A 1 209 ? -11.511 3.125 -8.595 1.00 90.38 209 SER A O 1
ATOM 1779 N N . GLY A 1 210 ? -10.400 1.370 -7.724 1.00 88.94 210 GLY A N 1
ATOM 1780 C CA . GLY A 1 210 ? -9.051 1.882 -7.924 1.00 88.94 210 GLY A CA 1
ATOM 1781 C C . GLY A 1 210 ? -8.118 0.784 -8.412 1.00 88.94 210 GLY A C 1
ATOM 1782 O O . GLY A 1 210 ? -8.434 -0.410 -8.329 1.00 88.94 210 GLY A O 1
ATOM 1783 N N . LEU A 1 211 ? -6.968 1.208 -8.924 1.00 88.88 211 LEU A N 1
ATOM 1784 C CA . LEU A 1 211 ? -5.873 0.304 -9.242 1.00 88.88 211 LEU A CA 1
ATOM 1785 C C . LEU A 1 211 ? -5.208 -0.136 -7.932 1.00 88.88 211 LEU A C 1
ATOM 1787 O O . LEU A 1 211 ? -4.765 0.695 -7.145 1.00 88.88 211 LEU A O 1
ATOM 1791 N N . GLY A 1 212 ? -5.211 -1.438 -7.668 1.00 85.56 212 GLY A N 1
ATOM 1792 C CA . GLY A 1 212 ? -4.677 -2.029 -6.447 1.00 85.56 212 GLY A CA 1
ATOM 1793 C C . GLY A 1 212 ? -3.206 -2.387 -6.591 1.00 85.56 212 GLY A C 1
ATOM 1794 O O . GLY A 1 212 ? -2.368 -1.882 -5.845 1.00 85.56 212 GLY A O 1
ATOM 1795 N N . VAL A 1 213 ? -2.900 -3.262 -7.547 1.00 86.38 213 VAL A N 1
ATOM 1796 C CA . VAL A 1 213 ? -1.547 -3.765 -7.794 1.00 86.38 213 VAL A CA 1
ATOM 1797 C C . VAL A 1 213 ? -1.213 -3.600 -9.275 1.00 86.38 213 VAL A C 1
ATOM 1799 O O . VAL A 1 213 ? -2.091 -3.605 -10.138 1.00 86.38 213 VAL A O 1
ATOM 1802 N N . ILE A 1 214 ? 0.068 -3.353 -9.542 1.00 88.69 214 ILE A N 1
ATOM 1803 C CA . ILE A 1 214 ? 0.645 -3.471 -10.873 1.00 88.69 214 ILE A CA 1
ATOM 1804 C C . ILE A 1 214 ? 1.696 -4.564 -10.780 1.00 88.69 214 ILE A C 1
ATOM 1806 O O . ILE A 1 214 ? 2.695 -4.418 -10.070 1.00 88.69 214 ILE A O 1
ATOM 1810 N N . THR A 1 215 ? 1.448 -5.657 -11.479 1.00 89.06 215 THR A N 1
ATOM 1811 C CA . THR A 1 215 ? 2.335 -6.804 -11.548 1.00 89.06 215 THR A CA 1
ATOM 1812 C C . THR A 1 215 ? 3.108 -6.738 -12.859 1.00 89.06 215 THR A C 1
ATOM 1814 O O . THR A 1 215 ? 2.541 -6.525 -13.926 1.00 89.06 215 THR A O 1
ATOM 1817 N N . ALA A 1 216 ? 4.421 -6.893 -12.784 1.00 89.81 216 ALA A N 1
ATOM 1818 C CA . ALA A 1 216 ? 5.290 -6.946 -13.948 1.00 89.81 216 ALA A CA 1
ATOM 1819 C C . ALA A 1 216 ? 6.514 -7.797 -13.622 1.00 89.81 216 ALA A C 1
ATOM 1821 O O . ALA A 1 216 ? 6.897 -7.927 -12.450 1.00 89.81 216 ALA A O 1
ATOM 1822 N N . ASP A 1 217 ? 7.135 -8.339 -14.660 1.00 84.25 217 ASP A N 1
ATOM 1823 C CA . ASP A 1 217 ? 8.404 -9.044 -14.539 1.00 84.25 217 ASP A CA 1
ATOM 1824 C C . ASP A 1 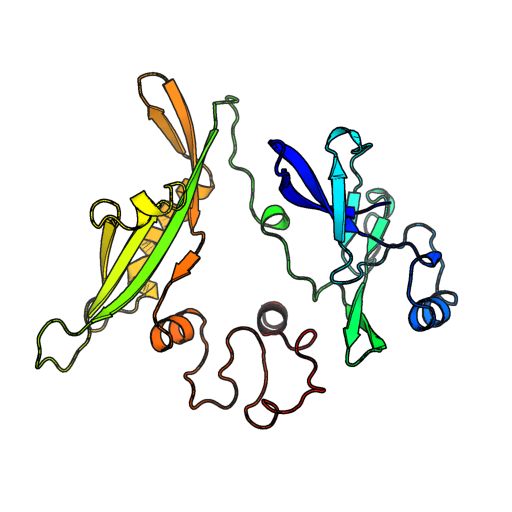217 ? 9.511 -8.102 -14.049 1.00 84.25 217 ASP A C 1
ATOM 1826 O O . ASP A 1 217 ? 9.408 -6.879 -14.132 1.00 84.25 217 ASP A O 1
ATOM 1830 N N . LEU A 1 218 ? 10.580 -8.657 -13.472 1.00 80.50 218 LEU A N 1
ATOM 1831 C CA . LEU A 1 218 ? 11.570 -7.871 -12.726 1.00 80.50 218 LEU A CA 1
ATOM 1832 C C . LEU A 1 218 ? 12.161 -6.675 -13.512 1.00 80.50 218 LEU A C 1
ATOM 1834 O O . LEU A 1 218 ? 12.262 -5.595 -12.922 1.00 80.50 218 LEU A O 1
ATOM 1838 N N . PRO A 1 219 ? 12.558 -6.800 -14.796 1.00 81.94 219 PRO A N 1
ATOM 1839 C CA . PRO A 1 219 ? 13.054 -5.659 -15.567 1.00 81.94 219 PRO A CA 1
ATOM 1840 C C . PRO A 1 219 ? 11.998 -4.560 -15.737 1.00 81.94 219 PRO A C 1
ATOM 1842 O O . PRO A 1 219 ? 12.273 -3.404 -15.424 1.00 81.94 219 PRO A O 1
ATOM 1845 N N . GLN A 1 220 ? 10.789 -4.930 -16.155 1.00 82.62 220 GLN A N 1
ATOM 1846 C CA . GLN A 1 220 ? 9.675 -4.016 -16.397 1.00 82.62 220 GLN A CA 1
ATOM 1847 C C . GLN A 1 220 ? 9.204 -3.369 -15.095 1.00 82.62 220 GLN A C 1
ATOM 1849 O O . GLN A 1 220 ? 8.992 -2.164 -15.042 1.00 82.62 220 GLN A O 1
ATOM 1854 N N . GLY A 1 221 ? 9.107 -4.143 -14.015 1.00 84.31 221 GLY A N 1
ATOM 1855 C CA . GLY A 1 221 ? 8.768 -3.648 -12.686 1.00 84.31 221 GLY A CA 1
ATOM 1856 C C . GLY A 1 221 ? 9.775 -2.617 -12.175 1.00 84.31 221 GLY A C 1
ATOM 1857 O O . GLY A 1 221 ? 9.377 -1.618 -11.582 1.00 84.31 221 GLY A O 1
ATOM 1858 N N . ASN A 1 222 ? 11.070 -2.808 -12.440 1.00 82.62 222 ASN A N 1
ATOM 1859 C CA . ASN A 1 222 ? 12.084 -1.803 -12.117 1.00 82.62 222 ASN A CA 1
ATOM 1860 C C . ASN A 1 222 ? 11.905 -0.531 -12.952 1.00 82.62 222 ASN A C 1
ATOM 1862 O O . ASN A 1 222 ? 11.899 0.561 -12.382 1.00 82.62 222 ASN A O 1
ATOM 1866 N N . ASP A 1 223 ? 11.691 -0.675 -14.262 1.00 82.25 223 ASP A N 1
ATOM 1867 C CA . ASP A 1 223 ? 11.473 0.452 -15.171 1.00 82.25 223 ASP A CA 1
ATOM 1868 C C . ASP A 1 223 ? 10.210 1.253 -14.755 1.00 82.25 223 ASP A C 1
ATOM 1870 O O . ASP A 1 223 ? 10.263 2.481 -14.655 1.00 82.25 223 ASP A O 1
ATOM 1874 N N . LEU A 1 224 ? 9.117 0.575 -14.371 1.00 82.50 224 LEU A N 1
ATOM 1875 C CA . LEU A 1 224 ? 7.887 1.181 -13.829 1.00 82.50 224 LEU A CA 1
ATOM 1876 C C . LEU A 1 224 ? 8.102 1.908 -12.494 1.00 82.50 224 LEU A C 1
ATOM 1878 O O . LEU A 1 224 ? 7.501 2.953 -12.251 1.00 82.50 224 LEU A O 1
ATOM 1882 N N . CYS A 1 225 ? 8.953 1.373 -11.617 1.00 78.94 225 CYS A N 1
ATOM 1883 C CA . CYS A 1 225 ? 9.302 2.015 -10.349 1.00 78.94 225 CYS A CA 1
ATOM 1884 C C . CYS A 1 225 ? 10.346 3.139 -10.501 1.00 78.94 225 CYS A C 1
ATOM 1886 O O . CYS A 1 225 ? 10.712 3.759 -9.499 1.00 78.94 225 CYS A O 1
ATOM 1888 N N . GLY A 1 226 ? 10.859 3.391 -11.713 1.00 78.38 226 GLY A N 1
ATOM 1889 C CA . GLY A 1 226 ? 11.950 4.342 -11.950 1.00 78.38 226 GLY A CA 1
ATOM 1890 C C . GLY A 1 226 ? 13.276 3.903 -11.319 1.00 78.38 226 GLY A C 1
ATOM 1891 O O . GLY A 1 226 ? 14.106 4.732 -10.939 1.00 78.38 226 GLY A O 1
ATOM 1892 N N . VAL A 1 227 ? 13.466 2.594 -11.149 1.00 79.81 227 VAL A N 1
ATOM 1893 C CA . VAL A 1 227 ? 14.634 1.986 -10.510 1.00 79.81 227 VAL A CA 1
ATOM 1894 C C . VAL A 1 227 ? 15.518 1.385 -11.592 1.00 79.81 227 VAL A C 1
ATOM 1896 O O . VAL A 1 227 ? 15.051 0.749 -12.530 1.00 79.81 227 VAL A O 1
ATOM 1899 N N . LYS A 1 228 ? 16.831 1.585 -11.473 1.00 79.94 228 LYS A N 1
ATOM 1900 C CA . LYS A 1 228 ? 17.778 0.980 -12.408 1.00 79.94 228 LYS A CA 1
ATOM 1901 C C . LYS A 1 228 ? 17.816 -0.542 -12.214 1.00 79.94 228 LYS A C 1
ATOM 1903 O O . LYS A 1 228 ? 17.590 -1.048 -11.121 1.00 79.94 228 LYS A O 1
ATOM 1908 N N . ARG A 1 229 ? 18.159 -1.265 -13.279 1.00 80.38 229 ARG A N 1
ATOM 1909 C CA . ARG A 1 229 ? 18.273 -2.733 -13.282 1.00 80.38 229 ARG A CA 1
ATOM 1910 C C . ARG A 1 229 ? 19.362 -3.229 -12.314 1.00 80.38 229 ARG A C 1
ATOM 1912 O O . ARG A 1 229 ? 20.186 -2.448 -11.845 1.00 80.38 229 ARG A O 1
ATOM 1919 N N . HIS A 1 230 ? 19.407 -4.543 -12.095 1.00 73.50 230 HIS A N 1
ATOM 1920 C CA . HIS A 1 230 ? 20.301 -5.269 -11.170 1.00 73.50 230 HIS A CA 1
ATOM 1921 C C . HIS A 1 230 ? 21.819 -5.004 -11.314 1.00 73.50 230 HIS A C 1
ATOM 1923 O O . HIS A 1 230 ? 22.608 -5.500 -10.526 1.00 73.50 230 HIS A O 1
ATOM 1929 N N . GLY A 1 231 ? 22.268 -4.289 -12.349 1.00 77.00 231 GLY A N 1
ATOM 1930 C CA . GLY A 1 231 ? 23.671 -3.888 -12.496 1.00 77.00 231 GLY A CA 1
ATOM 1931 C C . GLY A 1 231 ? 24.016 -2.551 -11.828 1.00 77.00 231 GLY A C 1
ATOM 1932 O O . GLY A 1 231 ? 25.183 -2.164 -11.803 1.00 77.00 231 GLY A O 1
ATOM 1933 N N . ALA A 1 232 ? 23.024 -1.805 -11.340 1.00 84.12 232 ALA A N 1
ATOM 1934 C CA . ALA A 1 232 ? 23.217 -0.457 -10.823 1.00 84.12 232 ALA A CA 1
ATOM 1935 C C . ALA A 1 232 ? 23.695 -0.430 -9.369 1.00 84.12 232 ALA A C 1
ATOM 1937 O O . ALA A 1 232 ? 23.402 -1.320 -8.586 1.00 84.12 232 ALA A O 1
ATOM 1938 N N . ASN A 1 233 ? 24.348 0.668 -8.969 1.00 85.75 233 ASN A N 1
ATOM 1939 C CA . ASN A 1 233 ? 24.763 0.845 -7.574 1.00 85.75 233 ASN A CA 1
ATOM 1940 C C . ASN A 1 233 ? 23.570 0.859 -6.597 1.00 85.75 233 ASN A C 1
ATOM 1942 O O . ASN A 1 233 ? 23.720 0.488 -5.448 1.00 85.75 233 ASN A O 1
ATOM 1946 N N . HIS A 1 234 ? 22.383 1.275 -7.046 1.00 84.38 234 HIS A N 1
ATOM 1947 C CA . HIS A 1 234 ? 21.167 1.265 -6.234 1.00 84.38 234 HIS A CA 1
ATOM 1948 C C . HIS A 1 234 ? 20.058 0.553 -7.013 1.00 84.38 234 HIS A C 1
ATOM 1950 O O . HIS A 1 234 ? 19.310 1.192 -7.758 1.00 84.38 234 HIS A O 1
ATOM 1956 N N . GLU A 1 235 ? 19.933 -0.754 -6.820 1.00 80.19 235 GLU A N 1
ATOM 1957 C CA . GLU A 1 235 ? 19.007 -1.635 -7.555 1.00 80.19 235 GLU A CA 1
ATOM 1958 C C . GLU A 1 235 ? 17.708 -1.958 -6.799 1.00 80.19 235 GLU A C 1
ATOM 1960 O O . GLU A 1 235 ? 16.698 -2.298 -7.405 1.00 80.19 235 GLU A O 1
ATOM 1965 N N . CYS A 1 236 ? 17.695 -1.847 -5.467 1.00 80.25 236 CYS A N 1
ATOM 1966 C CA . CYS A 1 236 ? 16.523 -2.231 -4.679 1.00 80.25 236 CYS A CA 1
ATOM 1967 C C . CYS A 1 236 ? 15.386 -1.217 -4.846 1.00 80.25 236 CYS A C 1
ATOM 1969 O O . CYS A 1 236 ? 15.608 -0.035 -4.615 1.00 80.25 236 CYS A O 1
ATOM 1971 N N . ARG A 1 237 ? 14.158 -1.649 -5.156 1.00 76.25 237 ARG A N 1
ATOM 1972 C CA . ARG A 1 237 ? 12.985 -0.756 -5.279 1.00 76.25 237 ARG A CA 1
ATOM 1973 C C . ARG A 1 237 ? 12.473 -0.165 -3.960 1.00 76.25 237 ARG A C 1
ATOM 1975 O O . ARG A 1 237 ? 11.932 0.933 -3.946 1.00 76.25 237 ARG A O 1
ATOM 1982 N N . ASN A 1 238 ? 12.682 -0.868 -2.849 1.00 78.38 238 ASN A N 1
ATOM 1983 C CA . ASN A 1 238 ? 12.143 -0.476 -1.542 1.00 78.38 238 ASN A CA 1
ATOM 1984 C C . ASN A 1 238 ? 13.125 0.384 -0.737 1.00 78.38 238 ASN A C 1
ATOM 1986 O O . ASN A 1 238 ? 12.721 1.295 -0.013 1.00 78.38 238 ASN A O 1
ATOM 1990 N N . TYR A 1 239 ? 14.422 0.109 -0.878 1.00 80.88 239 TYR A N 1
ATOM 1991 C CA . TYR A 1 239 ? 15.477 0.687 -0.052 1.00 80.88 239 TYR A CA 1
ATOM 1992 C C . TYR A 1 239 ? 16.536 1.368 -0.911 1.00 80.88 239 TYR A C 1
ATOM 1994 O O . TYR A 1 239 ? 16.852 0.917 -2.013 1.00 80.88 239 TYR A O 1
ATOM 2002 N N . PHE A 1 240 ? 17.087 2.469 -0.412 1.00 83.56 240 PHE A N 1
ATOM 2003 C CA . PHE A 1 240 ? 18.153 3.207 -1.076 1.00 83.56 240 PHE A CA 1
ATOM 2004 C C . PHE A 1 240 ? 19.523 2.705 -0.607 1.00 83.56 240 PHE A C 1
ATOM 2006 O O . PHE A 1 240 ? 20.319 3.455 -0.057 1.00 83.56 240 PHE A O 1
ATOM 2013 N N . VAL A 1 241 ? 19.781 1.409 -0.785 1.00 84.81 241 VAL A N 1
ATOM 2014 C CA . VAL A 1 241 ? 21.042 0.778 -0.364 1.00 84.81 241 VAL A CA 1
ATOM 2015 C C . VAL A 1 241 ? 22.026 0.803 -1.534 1.00 84.81 241 VAL A C 1
ATOM 2017 O O . VAL A 1 241 ? 21.649 0.342 -2.618 1.00 84.81 241 VAL A O 1
ATOM 2020 N N . PRO A 1 242 ? 23.250 1.331 -1.357 1.00 87.44 242 PRO A N 1
ATOM 2021 C CA . PRO A 1 242 ? 24.304 1.184 -2.348 1.00 87.44 242 PRO A CA 1
ATOM 2022 C C . PRO A 1 242 ? 24.796 -0.267 -2.383 1.00 87.44 242 PRO A C 1
ATOM 2024 O O . PRO A 1 242 ? 24.758 -0.972 -1.374 1.00 87.44 242 PRO A O 1
ATOM 2027 N N . ARG A 1 243 ? 25.315 -0.708 -3.528 1.00 86.00 243 ARG A N 1
ATOM 2028 C CA . ARG A 1 243 ? 25.744 -2.092 -3.763 1.00 86.00 243 ARG A CA 1
ATOM 2029 C C . ARG A 1 243 ? 26.775 -2.567 -2.738 1.00 86.00 243 ARG A C 1
ATOM 2031 O O . ARG A 1 243 ? 26.729 -3.708 -2.294 1.00 86.00 243 ARG A O 1
ATOM 2038 N N . GLU A 1 244 ? 27.660 -1.666 -2.330 1.00 88.81 244 GLU A N 1
ATOM 2039 C CA . GLU A 1 244 ? 28.712 -1.899 -1.334 1.00 88.81 244 GLU A CA 1
ATOM 2040 C C . GLU A 1 244 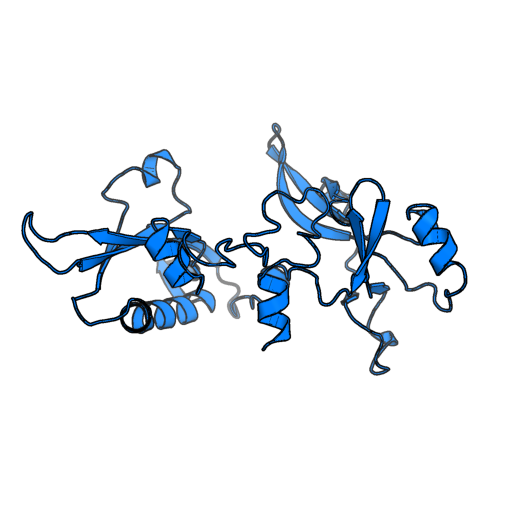? 28.164 -2.200 0.072 1.00 88.81 244 GLU A C 1
ATOM 2042 O O . GLU A 1 244 ? 28.842 -2.833 0.875 1.00 88.81 244 GLU A O 1
ATOM 2047 N N . SER A 1 245 ? 26.931 -1.780 0.371 1.00 87.31 245 SER A N 1
ATOM 2048 C CA . SER A 1 245 ? 26.289 -1.959 1.679 1.00 87.31 245 SER A CA 1
ATOM 2049 C C . SER A 1 245 ? 25.197 -3.031 1.679 1.00 87.31 245 SER A C 1
ATOM 2051 O O . SER A 1 245 ? 24.503 -3.182 2.680 1.00 87.31 245 SER A O 1
ATOM 2053 N N . LEU A 1 246 ? 25.024 -3.796 0.592 1.00 82.19 246 LEU A N 1
ATOM 2054 C CA . LEU A 1 246 ? 23.998 -4.849 0.523 1.00 82.19 246 LEU A CA 1
ATOM 2055 C C . LEU A 1 246 ? 24.196 -5.953 1.572 1.00 82.19 246 LEU A C 1
ATOM 2057 O O . LEU A 1 246 ? 23.224 -6.571 1.994 1.00 82.19 246 LEU A O 1
ATOM 2061 N N . SER A 1 247 ? 25.438 -6.187 2.000 1.00 84.94 247 SER A N 1
ATOM 2062 C CA . SER A 1 247 ? 25.795 -7.150 3.048 1.00 84.94 247 SER A CA 1
ATOM 2063 C C . SER A 1 247 ? 25.971 -6.520 4.436 1.00 84.94 247 SER A C 1
ATOM 2065 O O . SER A 1 247 ? 26.392 -7.211 5.364 1.00 84.94 247 SER A O 1
ATOM 2067 N N . ASP A 1 248 ? 25.709 -5.219 4.598 1.00 86.19 248 ASP A N 1
ATOM 2068 C CA . ASP A 1 248 ? 25.824 -4.550 5.895 1.00 86.19 248 ASP A CA 1
ATOM 2069 C C . ASP A 1 248 ? 24.552 -4.751 6.727 1.00 86.19 248 ASP A C 1
ATOM 2071 O O . ASP A 1 248 ? 23.549 -4.057 6.561 1.00 86.19 248 ASP A O 1
ATOM 2075 N N . ASN A 1 249 ? 24.623 -5.673 7.688 1.00 81.69 249 ASN A N 1
ATOM 2076 C CA . ASN A 1 249 ? 23.533 -5.956 8.625 1.00 81.69 249 ASN A CA 1
ATOM 2077 C C . ASN A 1 249 ? 23.186 -4.773 9.552 1.00 81.69 249 ASN A C 1
ATOM 2079 O O . ASN A 1 249 ? 22.156 -4.811 10.225 1.00 81.69 249 ASN A O 1
ATOM 2083 N N . ASN A 1 250 ? 24.032 -3.740 9.630 1.00 84.06 250 ASN A N 1
ATOM 2084 C CA . ASN A 1 250 ? 23.784 -2.538 10.429 1.00 84.06 250 ASN A CA 1
ATOM 2085 C C . ASN A 1 250 ? 23.215 -1.373 9.609 1.00 84.06 250 ASN A C 1
ATOM 2087 O O . ASN A 1 250 ? 22.948 -0.297 10.171 1.00 84.06 250 ASN A O 1
ATOM 2091 N N . TYR A 1 251 ? 23.010 -1.569 8.305 1.00 84.12 251 TYR A N 1
ATOM 2092 C CA . TYR A 1 251 ? 22.454 -0.546 7.442 1.00 84.12 251 TYR A CA 1
ATOM 2093 C C . TYR A 1 251 ? 21.034 -0.170 7.886 1.00 84.12 251 TYR A C 1
ATOM 2095 O O . TYR A 1 251 ? 20.190 -1.006 8.211 1.00 84.12 251 TYR A O 1
ATOM 2103 N N . ASP A 1 252 ? 20.747 1.130 7.908 1.00 83.44 252 ASP A N 1
ATOM 2104 C CA . ASP A 1 252 ? 19.446 1.627 8.350 1.00 83.44 252 ASP A CA 1
ATOM 2105 C C . ASP A 1 252 ? 18.398 1.561 7.241 1.00 83.44 252 ASP A C 1
ATOM 2107 O O . ASP A 1 252 ? 18.073 2.561 6.598 1.00 83.44 252 ASP A O 1
ATOM 2111 N N . HIS A 1 253 ? 17.874 0.368 6.976 1.00 78.56 253 HIS A N 1
ATOM 2112 C CA . HIS A 1 253 ? 16.897 0.185 5.904 1.00 78.56 253 HIS A CA 1
ATOM 2113 C C . HIS A 1 253 ? 15.621 1.000 6.138 1.00 78.56 253 HIS A C 1
ATOM 2115 O O . HIS A 1 253 ? 15.039 1.500 5.181 1.00 78.56 253 HIS A O 1
ATOM 2121 N N . LEU A 1 254 ? 15.201 1.170 7.397 1.00 77.31 254 LEU A N 1
ATOM 2122 C CA . LEU A 1 254 ? 13.990 1.911 7.745 1.00 77.31 254 LEU A CA 1
ATOM 2123 C C . LEU A 1 254 ? 14.180 3.405 7.478 1.00 77.31 254 LEU A C 1
ATOM 2125 O O . LEU A 1 254 ? 13.360 4.012 6.782 1.00 77.31 254 LEU A O 1
ATOM 2129 N N . GLN A 1 255 ? 15.278 4.002 7.950 1.00 78.31 255 GLN A N 1
ATOM 2130 C CA . GLN A 1 255 ? 15.574 5.411 7.685 1.00 78.31 255 GLN A CA 1
ATOM 2131 C C . GLN A 1 255 ? 15.872 5.695 6.203 1.00 78.31 255 GLN A C 1
ATOM 2133 O O . GLN A 1 255 ? 15.535 6.775 5.714 1.00 78.31 255 GLN A O 1
ATOM 2138 N N . ASN A 1 256 ? 16.453 4.729 5.489 1.00 78.38 256 ASN A N 1
ATOM 2139 C CA . ASN A 1 256 ? 16.865 4.862 4.092 1.00 78.38 256 ASN A CA 1
ATOM 2140 C C . ASN A 1 256 ? 15.928 4.132 3.112 1.00 78.38 256 ASN A C 1
ATOM 2142 O O . ASN A 1 256 ? 16.360 3.659 2.058 1.00 78.38 256 ASN A O 1
ATOM 2146 N N . THR A 1 257 ? 14.634 4.030 3.421 1.00 76.00 257 THR A N 1
ATOM 2147 C CA . THR A 1 257 ? 13.650 3.571 2.425 1.00 76.00 257 THR A CA 1
ATOM 2148 C C . THR A 1 257 ? 13.552 4.574 1.269 1.00 76.00 257 THR A C 1
ATOM 2150 O O . THR A 1 257 ? 13.625 5.790 1.466 1.00 76.00 257 THR A O 1
ATOM 2153 N N . ARG A 1 258 ? 13.370 4.086 0.035 1.00 71.81 258 ARG A N 1
ATOM 2154 C CA . ARG A 1 258 ? 13.287 4.955 -1.155 1.00 71.81 258 ARG A CA 1
ATOM 2155 C C . ARG A 1 258 ? 12.061 5.835 -1.178 1.00 71.81 258 ARG A C 1
ATOM 2157 O O . ARG A 1 258 ? 12.173 6.992 -1.567 1.00 71.81 258 ARG A O 1
ATOM 2164 N N . TYR A 1 259 ? 10.927 5.306 -0.727 1.00 67.00 259 TYR A N 1
ATOM 2165 C CA . TYR A 1 259 ? 9.690 6.069 -0.583 1.00 67.00 259 TYR A CA 1
ATOM 2166 C C . TYR A 1 259 ? 9.936 7.390 0.167 1.00 67.00 259 TYR A C 1
ATOM 2168 O O . TYR A 1 259 ? 9.508 8.456 -0.266 1.00 67.00 259 TYR A O 1
ATOM 2176 N N . LEU A 1 260 ? 10.739 7.342 1.234 1.00 58.78 260 LEU A N 1
ATOM 2177 C CA . LEU A 1 260 ? 11.086 8.520 2.025 1.00 58.78 260 LEU A CA 1
ATOM 2178 C C . LEU A 1 260 ? 12.031 9.493 1.337 1.00 58.78 260 LEU A C 1
ATOM 2180 O O . LEU A 1 260 ? 12.017 10.676 1.663 1.00 58.78 260 LEU A O 1
ATOM 2184 N N . GLN A 1 261 ? 12.868 9.025 0.419 1.00 56.81 261 GLN A N 1
ATOM 2185 C CA . GLN A 1 261 ? 13.732 9.909 -0.356 1.00 56.81 261 GLN A CA 1
ATOM 2186 C C . GLN A 1 261 ? 12.987 10.566 -1.517 1.00 56.81 261 GLN A C 1
ATOM 2188 O O . GLN A 1 261 ? 13.237 11.729 -1.808 1.00 56.81 261 GLN A O 1
ATOM 2193 N N . GLN A 1 262 ? 12.047 9.854 -2.142 1.00 54.47 262 GLN A N 1
ATOM 2194 C CA . GLN A 1 262 ? 11.212 10.406 -3.210 1.00 54.47 262 GLN A CA 1
ATOM 2195 C C . GLN A 1 262 ? 10.290 11.513 -2.685 1.00 54.47 262 GLN A C 1
ATOM 2197 O O . GLN A 1 262 ? 10.208 12.559 -3.312 1.00 54.47 262 GLN A O 1
ATOM 2202 N N . ILE A 1 263 ? 9.689 11.343 -1.500 1.00 49.84 263 ILE A N 1
ATOM 2203 C CA . ILE A 1 263 ? 8.875 12.393 -0.855 1.00 49.84 263 ILE A CA 1
ATOM 2204 C C . ILE A 1 263 ? 9.701 13.6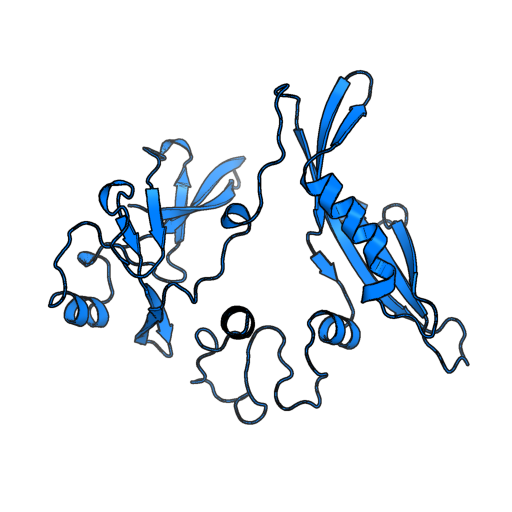22 -0.468 1.00 49.84 263 ILE A C 1
ATOM 2206 O O . ILE A 1 263 ? 9.200 14.732 -0.546 1.00 49.84 263 ILE A O 1
ATOM 2210 N N . LYS A 1 264 ? 10.963 13.450 -0.058 1.00 47.19 264 LYS A N 1
ATOM 2211 C CA . LYS A 1 264 ? 11.843 14.577 0.300 1.00 47.19 264 LYS A CA 1
ATOM 2212 C C . LYS A 1 264 ? 12.292 15.421 -0.899 1.00 47.19 264 LYS A C 1
ATOM 2214 O O . LYS A 1 264 ? 12.777 16.525 -0.684 1.00 47.19 264 LYS A O 1
ATOM 2219 N N . ASN A 1 265 ? 12.184 14.880 -2.113 1.00 40.94 265 ASN A N 1
ATOM 2220 C CA . ASN A 1 265 ? 12.604 15.527 -3.357 1.00 40.94 265 ASN A CA 1
ATOM 2221 C C . ASN A 1 265 ? 11.416 16.038 -4.200 1.00 40.94 265 ASN A C 1
ATOM 2223 O O . ASN A 1 265 ? 11.639 16.514 -5.314 1.00 40.94 265 ASN A O 1
ATOM 2227 N N . LEU A 1 266 ? 10.187 15.902 -3.693 1.00 37.12 266 LEU A N 1
ATOM 2228 C CA . LEU A 1 266 ? 8.967 16.533 -4.209 1.00 37.12 266 LEU A CA 1
ATOM 2229 C C . LEU A 1 266 ? 8.702 17.832 -3.441 1.00 37.12 266 LEU A C 1
ATOM 2231 O O . LEU A 1 266 ? 8.200 18.779 -4.082 1.00 37.12 266 LEU A O 1
#

Organism: NCBI:txid1348612

Secondary structure (DSSP, 8-state):
-EEEEEEEEE-TT--EEEEEEEEE-GGGS-HHHHHHHHTT---TTEEEEEEEEEEEEEGGG------EEES---SS-GGG-SEEEEEEEEEETTEEEEEEGGGSPPPHHHHPPPP--TT-PPEEEEEEEEEEEEEESSTT-SSEEEEEEEEETTS-HHHHTSGGG-EEEEEE-TT--HHHHTHHHHHHHHHHHT-EEEEETTEEEEEEEEEEEEEE-HHHHHHHTT---TTSSS--SSB---GGGTT-TT--TTTTBHHHHHHHT-

Radius of gyration: 23.39 Å; chains: 1; bounding box: 62×48×65 Å

Foldseek 3Di:
DDFDFDDWDADPVRATKTKTQDWADLVRDDPVVSVVCVVPDPDPQETEGEPPRIDIDGPVPDDDDFAEAADPCPPDCPPVGSHYYFWYWYDFPNDIDIDGSLLDDDDCVRPQDQADDPVPFAADEWEKEKEWEWDDPDPDDPFTKIWIKIAIPPDPPVVRPDPVRIGTPDIQDGPGDPVVVCVVVVVVLVVQQNWDWDQDPNGIYTYHYHHDYYHYDQCVVCVVLVADDPVALQHDSFFRHGPVCPVPSRDPRSVGTVVSVVVVVD